Protein AF-V9EVK3-F1 (afdb_monomer)

Sequence (230 aa):
IDKLVDTELRRVLDGYEKVISNLKKRGVMNIREGKHQLKASGYEMLALKLMTIVPEKRGQSWATVQFGWSYFHIEWTDDCLVIEEQGHKGDQTGAEKFGKHVYANPYEPSQCGILSLAVHLFCCPERLQQLFIGDDNKNRFGRMLRRVISGLTDDEIDILSCKPTDIGTHSLRKGSSSYALGQVNGPTPVSVYLRMGQSLGKLKGRYIHFGEGADQLCGRMIAGLPFNSE

Foldseek 3Di:
DVVVVVVVVVVVVVVVVVVVVVCVVVVVDDPQFQAAAFAPLLLLVLLLCLVPDDDPDDPPFLLQDDDDDQDWDWDDDDQWIWTWDCADPLGPNCPQTDTQTAHADPPRLSLGPVNSLVVSCVRCPPDDRGSHDDDPNQVSNFVVSLVSLVPDDPVSVVSRVDDSRSHGPNNHLNNLLVQQVPDDVGADNVQSCVSSVHHPDDPCVVPDGHDPVSSVRSNCSSNVHDPDDD

Solvent-accessible surface area (backbone atoms only — not comparable to full-atom values): 1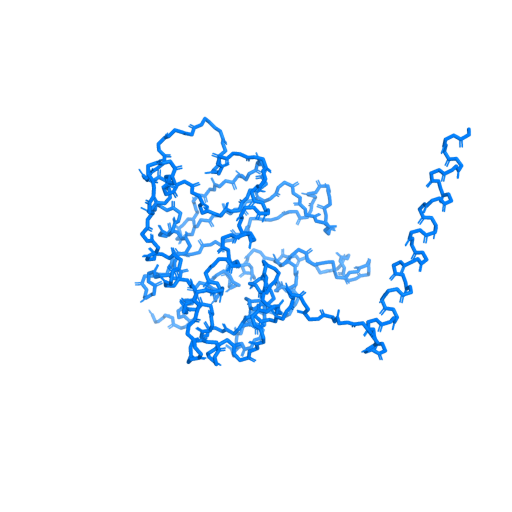3422 Å² total; per-residue (Å²): 111,66,73,59,54,55,50,52,52,50,51,52,51,54,50,49,51,50,50,53,50,49,36,34,73,71,65,77,36,90,75,39,68,29,48,34,62,39,44,72,68,31,46,52,56,49,29,40,50,64,72,64,63,76,72,91,46,100,83,56,53,61,52,72,74,60,88,63,66,94,60,65,52,74,47,80,54,95,83,29,40,30,43,31,54,71,42,42,99,59,39,77,79,30,85,86,54,63,64,46,39,43,33,69,22,87,88,48,60,56,70,9,60,52,54,56,46,49,54,34,50,71,59,37,78,91,60,91,84,50,98,44,82,75,86,62,33,66,61,52,44,43,52,51,53,47,53,55,58,73,67,54,52,71,73,57,41,55,58,46,72,54,61,69,69,23,52,38,75,53,4,54,62,43,12,50,45,55,53,41,66,67,41,89,91,41,52,54,70,64,50,50,38,50,76,72,48,48,69,74,50,85,70,52,57,76,77,56,78,88,54,70,69,48,41,45,50,44,19,38,51,68,38,67,47,73,89,77,73,131

Structure (mmCIF, N/CA/C/O backbone):
data_AF-V9EVK3-F1
#
_entry.id   AF-V9EVK3-F1
#
loop_
_atom_site.group_PDB
_atom_site.id
_atom_site.type_symbol
_atom_site.label_atom_id
_atom_site.label_alt_id
_atom_site.label_comp_id
_atom_site.label_asym_id
_atom_site.label_entity_id
_atom_site.label_seq_id
_atom_site.pdbx_PDB_ins_code
_atom_site.Cartn_x
_atom_site.Cartn_y
_atom_site.Cartn_z
_atom_site.occupancy
_atom_site.B_iso_or_equiv
_atom_site.auth_seq_id
_atom_site.auth_comp_id
_atom_site.auth_asym_id
_atom_site.auth_atom_id
_atom_site.pdbx_PDB_model_num
ATOM 1 N N . ILE A 1 1 ? 0.784 30.104 -33.791 1.00 57.81 1 ILE A N 1
ATOM 2 C CA . ILE A 1 1 ? 0.797 30.912 -32.550 1.00 57.81 1 ILE A CA 1
ATOM 3 C C . ILE A 1 1 ? 0.661 29.994 -31.330 1.00 57.81 1 ILE A C 1
ATOM 5 O O . ILE A 1 1 ? 1.581 29.992 -30.525 1.00 57.81 1 ILE A O 1
ATOM 9 N N . ASP A 1 2 ? -0.331 29.094 -31.278 1.00 67.25 2 ASP A N 1
ATOM 10 C CA . ASP A 1 2 ? -0.513 28.140 -30.158 1.00 67.25 2 ASP A CA 1
ATOM 11 C C . ASP A 1 2 ? 0.704 27.280 -29.795 1.00 67.25 2 ASP A C 1
ATOM 13 O O . ASP A 1 2 ? 1.086 27.232 -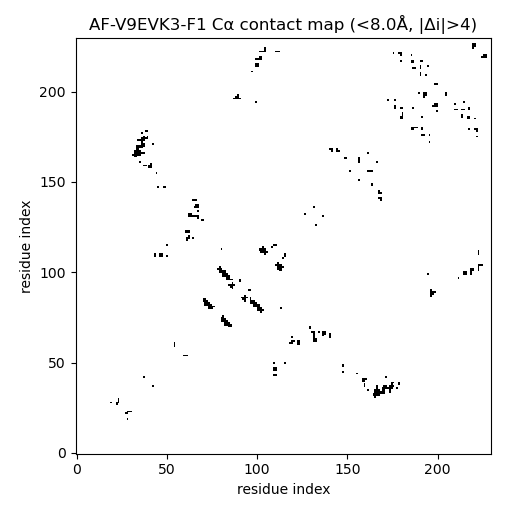28.635 1.00 67.25 2 ASP A O 1
ATOM 17 N N . LYS A 1 3 ? 1.380 26.641 -30.762 1.00 70.31 3 LYS A N 1
ATOM 18 C CA . LYS A 1 3 ? 2.529 25.763 -30.447 1.00 70.31 3 LYS A CA 1
ATOM 19 C C . LYS A 1 3 ? 3.703 26.493 -29.784 1.00 70.31 3 LYS A C 1
ATOM 21 O O . LYS A 1 3 ? 4.431 25.889 -29.000 1.00 70.31 3 LYS A O 1
ATOM 26 N N . LEU A 1 4 ? 3.903 27.770 -30.112 1.00 74.94 4 LEU A N 1
ATOM 27 C CA . LEU A 1 4 ? 4.999 28.570 -29.561 1.00 74.94 4 LEU A CA 1
ATOM 28 C C . LEU A 1 4 ? 4.679 29.000 -28.123 1.00 74.94 4 LEU A C 1
ATOM 30 O O . LEU A 1 4 ? 5.525 28.877 -27.242 1.00 74.94 4 LEU A O 1
ATOM 34 N N . VAL A 1 5 ? 3.433 29.424 -27.890 1.00 79.06 5 VAL A N 1
ATOM 35 C CA . VAL A 1 5 ? 2.913 29.771 -26.559 1.00 79.06 5 VAL A CA 1
ATOM 36 C C . VAL A 1 5 ? 2.934 28.549 -25.640 1.00 79.06 5 VAL A C 1
ATOM 38 O O . VAL A 1 5 ? 3.407 28.643 -24.513 1.00 79.06 5 VAL A O 1
ATOM 41 N N . ASP A 1 6 ? 2.521 27.384 -26.141 1.00 79.44 6 ASP A N 1
ATOM 42 C CA . ASP A 1 6 ? 2.499 26.136 -25.373 1.00 79.44 6 ASP A CA 1
ATOM 43 C C . ASP A 1 6 ? 3.918 25.651 -25.011 1.00 79.44 6 ASP A C 1
ATOM 45 O O . ASP A 1 6 ? 4.156 25.103 -23.934 1.00 79.44 6 ASP A O 1
ATOM 49 N N . THR A 1 7 ? 4.899 25.915 -25.880 1.00 82.75 7 THR A N 1
ATOM 50 C CA . THR A 1 7 ? 6.314 25.598 -25.622 1.00 82.75 7 THR A CA 1
ATOM 51 C C . THR A 1 7 ? 6.913 26.502 -24.544 1.00 82.75 7 THR A C 1
ATOM 53 O O . THR A 1 7 ? 7.590 26.012 -23.637 1.00 82.75 7 THR A O 1
ATOM 56 N N . GLU A 1 8 ? 6.653 27.809 -24.606 1.00 81.88 8 GLU A N 1
ATOM 57 C CA . GLU A 1 8 ? 7.145 28.747 -23.592 1.00 81.88 8 GLU A CA 1
ATOM 58 C C . GLU A 1 8 ? 6.441 28.565 -22.244 1.00 81.88 8 GLU A C 1
ATOM 60 O O . GLU A 1 8 ? 7.093 28.592 -21.200 1.00 81.88 8 GLU A O 1
ATOM 65 N N . LEU A 1 9 ? 5.144 28.244 -22.240 1.00 83.50 9 LEU A N 1
ATOM 66 C CA . LEU A 1 9 ? 4.420 27.912 -21.015 1.00 83.50 9 LEU A CA 1
ATOM 67 C C . LEU A 1 9 ? 5.033 26.689 -20.315 1.00 83.50 9 LEU A C 1
ATOM 69 O O . LEU A 1 9 ? 5.284 26.732 -19.110 1.00 83.50 9 LEU A O 1
ATOM 73 N N . ARG A 1 10 ? 5.349 25.620 -21.062 1.00 78.12 10 ARG A N 1
ATOM 74 C CA . ARG A 1 10 ? 6.035 24.436 -20.511 1.00 78.12 10 ARG A CA 1
ATOM 75 C C . ARG A 1 10 ? 7.407 24.780 -19.940 1.00 78.12 10 ARG A C 1
ATOM 77 O O . ARG A 1 10 ? 7.731 24.333 -18.847 1.00 78.12 10 ARG A O 1
ATOM 84 N N . ARG A 1 11 ? 8.188 25.622 -20.625 1.00 79.69 11 ARG A N 1
ATOM 85 C CA . ARG A 1 11 ? 9.487 26.103 -20.122 1.00 79.69 11 ARG A CA 1
ATOM 86 C C . ARG A 1 11 ? 9.365 26.850 -18.798 1.00 79.69 11 ARG A C 1
ATOM 88 O O . ARG A 1 11 ? 10.166 26.615 -17.892 1.00 79.69 11 ARG A O 1
ATOM 95 N N . VAL A 1 12 ? 8.381 27.739 -18.684 1.00 85.00 12 VAL A N 1
ATOM 96 C CA . VAL A 1 12 ? 8.121 28.493 -17.452 1.00 85.00 12 VAL A CA 1
ATOM 97 C C . VAL A 1 12 ? 7.705 27.546 -16.327 1.00 85.00 12 VAL A C 1
ATOM 99 O O . VAL A 1 12 ? 8.260 27.628 -15.231 1.00 85.00 12 VAL A O 1
ATOM 102 N N . LEU A 1 13 ? 6.798 26.604 -16.599 1.00 81.50 13 LEU A N 1
ATOM 103 C CA . LEU A 1 13 ? 6.361 25.598 -15.627 1.00 81.50 13 LEU A CA 1
ATOM 104 C C . LEU A 1 13 ? 7.522 24.708 -15.156 1.00 81.50 13 LEU A C 1
ATOM 106 O O . LEU A 1 13 ? 7.700 24.538 -13.951 1.00 81.50 13 LEU A O 1
ATOM 110 N N . ASP A 1 14 ? 8.375 24.236 -16.068 1.00 77.06 14 ASP A N 1
ATOM 111 C CA . ASP A 1 14 ? 9.584 23.467 -15.738 1.00 77.06 14 ASP A CA 1
ATOM 112 C C . ASP A 1 14 ? 10.557 24.276 -14.861 1.00 77.06 14 ASP A C 1
ATOM 114 O O . ASP A 1 14 ? 11.186 23.748 -13.936 1.00 77.06 14 ASP A O 1
ATOM 118 N N . GLY A 1 15 ? 10.697 25.577 -15.137 1.00 81.12 15 GLY A N 1
ATOM 119 C CA . GLY A 1 15 ? 11.471 26.506 -14.315 1.00 81.12 15 GLY A CA 1
ATOM 120 C C . GLY A 1 15 ? 10.905 26.621 -12.899 1.00 81.12 15 GLY A C 1
ATOM 121 O O . GLY A 1 15 ? 11.645 26.489 -11.919 1.00 81.12 15 GLY A O 1
ATOM 122 N N . TYR A 1 16 ? 9.588 26.781 -12.784 1.00 83.38 16 TYR A N 1
ATOM 123 C CA . TYR A 1 16 ? 8.880 26.813 -11.506 1.00 83.38 16 TYR A CA 1
ATOM 124 C C . TYR A 1 16 ? 9.033 25.507 -10.720 1.00 83.38 16 TYR A C 1
ATOM 126 O O . TYR A 1 16 ? 9.312 25.551 -9.521 1.00 83.38 16 TYR A O 1
ATOM 134 N N . GLU A 1 17 ? 8.930 24.343 -11.364 1.00 78.69 17 GLU A N 1
ATOM 135 C CA . GLU A 1 17 ? 9.139 23.050 -10.703 1.00 78.69 17 GLU A CA 1
ATOM 136 C C . GLU A 1 17 ? 10.552 22.924 -10.120 1.00 78.69 17 GLU A C 1
ATOM 138 O O . GLU A 1 17 ? 10.720 22.463 -8.984 1.00 78.69 17 GLU A O 1
ATOM 143 N N . LYS A 1 18 ? 11.574 23.392 -10.848 1.00 81.44 18 LYS A N 1
ATOM 144 C CA . LYS A 1 18 ? 12.963 23.425 -10.360 1.00 81.44 18 LYS A CA 1
ATOM 145 C C . LYS A 1 18 ? 13.119 24.351 -9.159 1.00 81.44 18 LYS A C 1
ATOM 147 O O . LYS A 1 18 ? 13.770 23.970 -8.184 1.00 81.44 18 LYS A O 1
ATOM 152 N N . VAL A 1 19 ? 12.509 25.537 -9.191 1.00 82.25 19 VAL A N 1
ATOM 153 C CA . VAL A 1 19 ? 12.521 26.486 -8.065 1.00 82.25 19 VAL A CA 1
ATOM 154 C C . VAL A 1 19 ? 11.837 25.874 -6.846 1.00 82.25 19 VAL A C 1
ATOM 156 O O . VAL A 1 19 ? 12.435 25.834 -5.773 1.00 82.25 19 VAL A O 1
ATOM 159 N N . ILE A 1 20 ? 10.645 25.298 -7.012 1.00 78.81 20 ILE A N 1
ATOM 160 C CA . ILE A 1 20 ? 9.918 24.597 -5.945 1.00 78.81 20 ILE A CA 1
ATOM 161 C C . ILE A 1 20 ? 10.756 23.442 -5.388 1.00 78.81 20 ILE A C 1
ATOM 163 O O . ILE A 1 20 ? 10.846 23.272 -4.171 1.00 78.81 20 ILE A O 1
ATOM 167 N N . SER A 1 21 ? 11.402 22.648 -6.246 1.00 75.94 21 SER A N 1
ATOM 168 C CA . SER A 1 21 ? 12.285 21.566 -5.806 1.00 75.94 21 SER A CA 1
ATOM 169 C C . SER A 1 21 ? 13.486 22.090 -5.017 1.00 75.94 21 SER A C 1
ATOM 171 O O . SER A 1 21 ? 13.880 21.453 -4.042 1.00 75.94 21 SER A O 1
ATOM 173 N N . ASN A 1 22 ? 14.075 23.219 -5.411 1.00 81.62 22 ASN A N 1
ATOM 174 C CA . ASN A 1 22 ? 15.189 23.839 -4.694 1.00 81.62 22 ASN A CA 1
ATOM 175 C C . ASN A 1 22 ? 14.748 24.432 -3.352 1.00 81.62 22 ASN A C 1
ATOM 177 O O . ASN A 1 22 ? 15.439 24.242 -2.354 1.00 81.62 22 ASN A O 1
ATOM 181 N N . LEU A 1 23 ? 13.586 25.085 -3.292 1.00 81.88 23 LEU A N 1
ATOM 182 C CA . LEU A 1 23 ? 13.009 25.604 -2.047 1.00 81.88 23 LEU A CA 1
ATOM 183 C C . LEU A 1 23 ? 12.687 24.476 -1.062 1.00 81.88 23 LEU A C 1
ATOM 185 O O . LEU A 1 23 ? 12.975 24.599 0.127 1.00 81.88 23 LEU A O 1
ATOM 189 N N . LYS A 1 24 ? 12.179 23.345 -1.564 1.00 80.62 24 LYS A N 1
ATOM 190 C CA . LYS A 1 24 ? 12.008 22.114 -0.782 1.00 80.62 24 LYS A CA 1
ATOM 191 C C . LYS A 1 24 ? 13.350 21.585 -0.276 1.00 80.62 24 LYS A C 1
ATOM 193 O O . LYS A 1 24 ? 13.489 21.378 0.920 1.00 80.62 24 LYS A O 1
ATOM 198 N N . LYS A 1 25 ? 14.366 21.431 -1.137 1.00 77.69 25 LYS A N 1
ATOM 199 C CA . LYS A 1 25 ? 15.713 20.972 -0.727 1.00 77.69 25 LYS A CA 1
ATOM 200 C C . LYS A 1 25 ? 16.352 21.864 0.341 1.00 77.69 25 LYS A C 1
ATOM 202 O O . LYS A 1 25 ? 17.009 21.353 1.237 1.00 77.69 25 LYS A O 1
ATOM 207 N N . ARG A 1 26 ? 16.141 23.179 0.253 1.00 82.25 26 ARG A N 1
ATOM 208 C CA . ARG A 1 26 ? 16.637 24.175 1.215 1.00 82.25 26 ARG A CA 1
ATOM 209 C C . ARG A 1 26 ? 15.818 24.241 2.512 1.00 82.25 26 ARG A C 1
ATOM 211 O O . ARG A 1 26 ? 16.135 25.057 3.365 1.00 82.25 26 ARG A O 1
ATOM 218 N N . GLY A 1 27 ? 14.758 23.440 2.648 1.00 75.12 27 GLY A N 1
ATOM 219 C CA . GLY A 1 27 ? 13.886 23.427 3.827 1.00 75.12 27 GLY A CA 1
ATOM 220 C C . GLY A 1 27 ? 12.960 24.642 3.957 1.00 75.12 27 GLY A C 1
ATOM 221 O O . GLY A 1 27 ? 12.246 24.747 4.945 1.00 75.12 27 GLY A O 1
ATOM 222 N N . VAL A 1 28 ? 12.935 25.536 2.961 1.00 82.31 28 VAL A N 1
ATOM 223 C CA . VAL A 1 28 ? 12.100 26.752 2.955 1.00 82.31 28 VAL A CA 1
ATOM 224 C C . VAL A 1 28 ? 10.625 26.409 2.726 1.00 82.31 28 VAL A C 1
ATOM 226 O O . VAL A 1 28 ? 9.737 27.125 3.177 1.00 82.31 28 VAL A O 1
ATOM 229 N N . MET A 1 29 ? 10.349 25.301 2.035 1.00 79.12 29 MET A N 1
ATOM 230 C CA . MET A 1 29 ? 8.994 24.835 1.746 1.00 79.12 29 MET A CA 1
ATOM 231 C C . MET A 1 29 ? 8.765 23.445 2.343 1.00 79.12 29 MET A C 1
ATOM 233 O O . MET A 1 29 ? 9.617 22.564 2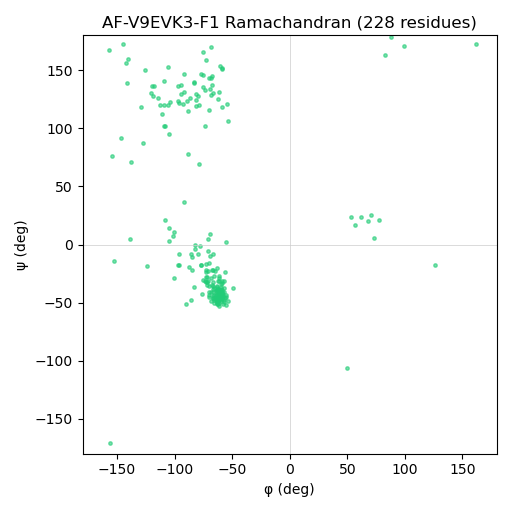.205 1.00 79.12 29 MET A O 1
ATOM 237 N N . ASN A 1 30 ? 7.600 23.226 2.964 1.00 68.75 30 ASN A N 1
ATOM 238 C CA . ASN A 1 30 ? 7.272 21.941 3.579 1.00 68.75 30 ASN A CA 1
ATOM 239 C C . ASN A 1 30 ? 7.241 20.819 2.520 1.00 68.75 30 ASN A C 1
ATOM 241 O O . ASN A 1 30 ? 6.561 20.898 1.495 1.00 68.75 30 ASN A O 1
ATOM 245 N N . ILE A 1 31 ? 8.020 19.766 2.762 1.00 70.19 31 ILE A N 1
ATOM 246 C CA . ILE A 1 31 ? 8.162 18.600 1.875 1.00 70.19 31 ILE A CA 1
ATOM 247 C C . ILE A 1 31 ? 7.231 17.456 2.317 1.00 70.19 31 ILE A C 1
ATOM 249 O O . ILE A 1 31 ? 6.989 16.518 1.550 1.00 70.19 31 ILE A O 1
ATOM 253 N N . ARG A 1 32 ? 6.745 17.508 3.565 1.00 70.31 32 ARG A N 1
ATOM 254 C CA . ARG A 1 32 ? 6.137 16.381 4.285 1.00 70.31 32 ARG A CA 1
ATOM 255 C C . ARG A 1 32 ? 4.613 16.348 4.234 1.00 70.31 32 ARG A C 1
ATOM 257 O O . ARG A 1 32 ? 4.070 15.267 4.428 1.00 70.31 32 ARG A O 1
ATOM 264 N N . GLU A 1 33 ? 3.955 17.455 3.894 1.00 76.25 33 GLU A N 1
ATOM 265 C CA . GLU A 1 33 ? 2.489 17.531 3.851 1.00 76.25 33 GLU A CA 1
ATOM 266 C C . GLU A 1 33 ? 1.891 16.435 2.947 1.00 76.25 33 GLU A C 1
ATOM 268 O O . GLU A 1 33 ? 2.246 16.308 1.766 1.00 76.25 33 GLU A O 1
ATOM 273 N N . GLY A 1 34 ? 1.031 15.591 3.528 1.00 76.69 34 GLY A N 1
ATOM 274 C CA . GLY A 1 34 ? 0.425 14.416 2.890 1.00 76.69 34 GLY A CA 1
ATOM 275 C C . GLY A 1 34 ? 1.403 13.377 2.313 1.00 76.69 34 GLY A C 1
ATOM 276 O O . GLY A 1 34 ? 1.026 12.597 1.430 1.00 76.69 34 GLY A O 1
ATOM 277 N N . LYS A 1 35 ? 2.680 13.417 2.711 1.00 81.25 35 LYS A N 1
ATOM 278 C CA . LYS A 1 35 ? 3.793 12.672 2.103 1.00 81.25 35 LYS A CA 1
ATOM 279 C C . LYS A 1 35 ? 4.764 12.088 3.124 1.00 81.25 35 LYS A C 1
ATOM 281 O O . LYS A 1 35 ? 5.791 11.544 2.694 1.00 81.25 35 LYS A O 1
ATOM 286 N N . HIS A 1 36 ? 4.504 12.201 4.422 1.00 87.31 36 HIS A N 1
ATOM 287 C CA . HIS A 1 36 ? 5.292 11.502 5.432 1.00 87.31 36 HIS A CA 1
ATOM 288 C C . HIS A 1 36 ? 5.039 9.997 5.337 1.00 87.31 36 HIS A C 1
ATOM 290 O O . HIS A 1 36 ? 3.940 9.588 4.983 1.00 87.31 36 HIS A O 1
ATOM 296 N N . GLN A 1 37 ? 6.056 9.167 5.560 1.00 87.56 37 GLN A N 1
ATOM 297 C CA . GLN A 1 37 ? 5.880 7.714 5.491 1.00 87.56 37 GLN A CA 1
ATOM 298 C C . GLN A 1 37 ? 5.024 7.239 6.666 1.00 87.56 37 GLN A C 1
ATOM 300 O O . GLN A 1 37 ? 5.265 7.645 7.800 1.00 87.56 37 GLN A O 1
ATOM 305 N N . LEU A 1 38 ? 4.036 6.389 6.401 1.00 90.00 38 LEU A N 1
ATOM 306 C CA . LEU A 1 38 ? 3.243 5.790 7.467 1.00 90.00 38 LEU A CA 1
ATOM 307 C C . LEU A 1 38 ? 3.996 4.587 8.056 1.00 90.00 38 LEU A C 1
ATOM 309 O O . LEU A 1 38 ? 4.468 3.736 7.305 1.00 90.00 38 LEU A O 1
ATOM 313 N N . LYS A 1 39 ? 4.134 4.526 9.384 1.00 91.62 39 LYS A N 1
ATOM 314 C CA . LYS A 1 39 ? 4.703 3.356 10.075 1.00 91.62 39 LYS A CA 1
ATOM 315 C C . LYS A 1 39 ? 3.720 2.181 10.054 1.00 91.62 39 LYS A C 1
ATOM 317 O O . LYS A 1 39 ? 2.519 2.402 9.931 1.00 91.62 39 LYS A O 1
ATOM 322 N N . ALA A 1 40 ? 4.220 0.958 10.241 1.00 90.62 40 ALA A N 1
ATOM 323 C CA . ALA A 1 40 ? 3.387 -0.248 10.286 1.00 90.62 40 ALA A CA 1
ATOM 324 C C . ALA A 1 40 ? 2.281 -0.165 11.356 1.00 90.62 40 ALA A C 1
ATOM 326 O O . ALA A 1 40 ? 1.119 -0.369 11.028 1.00 90.62 40 ALA A O 1
ATOM 327 N N . SER A 1 41 ? 2.612 0.268 12.578 1.00 92.69 41 SER A N 1
ATOM 328 C CA . SER A 1 41 ? 1.636 0.473 13.663 1.00 92.69 41 SER A CA 1
ATOM 329 C C . SER A 1 41 ? 0.544 1.489 13.307 1.00 92.69 41 SER A C 1
ATOM 331 O O . SER A 1 41 ? -0.636 1.281 13.569 1.00 92.69 41 SER A O 1
ATOM 333 N N . GLY A 1 42 ? 0.925 2.593 12.656 1.00 92.44 42 GLY A N 1
ATOM 334 C CA . GLY A 1 42 ? -0.027 3.593 12.175 1.00 92.44 42 GLY A CA 1
ATOM 335 C C . GLY A 1 42 ? -0.912 3.067 11.042 1.00 92.44 42 GLY A C 1
ATOM 336 O O . GLY A 1 42 ? -2.083 3.425 10.965 1.00 92.44 42 GLY A O 1
ATOM 337 N N . TYR A 1 43 ? -0.371 2.212 10.170 1.00 92.88 43 TYR A N 1
ATOM 338 C CA . TYR A 1 43 ? -1.145 1.539 9.127 1.00 92.88 43 TYR A CA 1
ATOM 339 C C . TYR A 1 43 ? -2.156 0.557 9.715 1.00 92.88 43 TYR A C 1
ATOM 341 O O . TYR A 1 43 ? -3.314 0.606 9.321 1.00 92.88 43 TYR A O 1
ATOM 349 N N . GLU A 1 44 ? -1.746 -0.268 10.676 1.00 92.56 44 GLU A N 1
ATOM 350 C CA . GLU A 1 44 ? -2.610 -1.217 11.380 1.00 92.56 44 GLU A CA 1
ATOM 351 C C . GLU A 1 44 ? -3.815 -0.534 12.022 1.00 92.56 44 GLU A C 1
ATOM 353 O O . GLU A 1 44 ? -4.957 -0.875 11.718 1.00 92.56 44 GLU A O 1
ATOM 358 N N . MET A 1 45 ? -3.569 0.512 12.814 1.00 94.00 45 MET A N 1
ATOM 359 C CA . MET A 1 45 ? -4.631 1.288 13.451 1.00 94.00 45 MET A CA 1
ATOM 360 C C . MET A 1 45 ? -5.585 1.908 12.418 1.00 94.00 45 MET A C 1
ATOM 362 O O . MET A 1 45 ? -6.807 1.808 12.556 1.00 94.00 45 MET A O 1
ATOM 366 N N . LEU A 1 46 ? -5.050 2.520 11.353 1.00 92.62 46 LEU A N 1
ATOM 367 C CA . LEU A 1 46 ? -5.882 3.131 10.312 1.00 92.62 46 LEU A CA 1
ATOM 368 C C . LEU A 1 46 ? -6.683 2.090 9.522 1.00 92.62 46 LEU A C 1
ATOM 370 O O . LEU A 1 46 ? -7.833 2.358 9.177 1.00 92.62 46 LEU A O 1
ATOM 374 N N . ALA A 1 47 ? -6.101 0.925 9.236 1.00 92.19 47 ALA A N 1
ATOM 375 C CA . ALA A 1 47 ? -6.762 -0.170 8.535 1.00 92.19 47 ALA A CA 1
ATOM 376 C C . ALA A 1 47 ? -7.927 -0.725 9.366 1.00 92.19 47 ALA A C 1
ATOM 378 O O . ALA A 1 47 ? -9.047 -0.826 8.859 1.00 92.19 47 ALA A O 1
ATOM 379 N N . LEU A 1 48 ? -7.705 -0.957 10.664 1.00 91.88 48 LEU A N 1
ATOM 380 C CA . LEU A 1 48 ? -8.748 -1.372 11.599 1.00 91.88 48 LEU A CA 1
ATOM 381 C C . LEU A 1 48 ? -9.887 -0.354 11.674 1.00 91.88 48 LEU A C 1
ATOM 383 O O . LEU A 1 48 ? -11.055 -0.730 11.557 1.00 91.88 48 LEU A O 1
ATOM 387 N N . LYS A 1 49 ? -9.572 0.941 11.802 1.00 90.81 49 LYS A N 1
ATOM 388 C CA . LYS A 1 49 ? -10.604 1.986 11.789 1.00 90.81 49 LYS A CA 1
ATOM 389 C C . LYS A 1 49 ? -11.384 1.973 10.486 1.00 90.81 49 LYS A C 1
ATOM 391 O O . LYS A 1 49 ? -12.603 1.954 10.529 1.00 90.81 49 LYS A O 1
ATOM 396 N N . LEU A 1 50 ? -10.711 1.932 9.337 1.00 89.75 50 LEU A N 1
ATOM 397 C CA . LEU A 1 50 ? -11.373 1.918 8.029 1.00 89.75 50 LEU A CA 1
ATOM 398 C C . LEU A 1 50 ? -12.313 0.719 7.854 1.00 89.75 50 LEU A C 1
ATOM 400 O O . LEU A 1 50 ? -13.419 0.897 7.348 1.00 89.75 50 LEU A O 1
ATOM 404 N N . MET A 1 51 ? -11.905 -0.470 8.301 1.00 87.50 51 MET A N 1
ATOM 405 C CA . MET A 1 51 ? -12.712 -1.694 8.227 1.00 87.50 51 MET A CA 1
ATOM 406 C C . MET A 1 51 ? -13.906 -1.702 9.192 1.00 87.50 51 MET A C 1
ATOM 408 O O . MET A 1 51 ? -14.873 -2.422 8.955 1.00 87.50 51 MET A O 1
ATOM 412 N N . THR A 1 52 ? -13.858 -0.906 10.263 1.00 87.81 52 THR A N 1
ATOM 413 C CA . THR A 1 52 ? -14.899 -0.843 11.307 1.00 87.81 52 THR A CA 1
ATOM 414 C C . THR A 1 52 ? -15.779 0.406 11.222 1.00 87.81 52 THR A C 1
ATOM 416 O O . THR A 1 52 ? -16.670 0.582 12.054 1.00 87.81 52 THR A O 1
ATOM 419 N N . ILE A 1 53 ? -15.582 1.267 10.213 1.00 84.19 53 ILE A N 1
ATOM 420 C CA . ILE A 1 53 ? -16.457 2.422 9.975 1.00 84.19 53 ILE A CA 1
ATOM 421 C C . ILE A 1 53 ? -17.891 1.936 9.761 1.00 84.19 53 ILE A C 1
ATOM 423 O O . ILE A 1 53 ? -18.203 1.252 8.787 1.00 84.19 53 ILE A O 1
ATOM 427 N N . VAL A 1 54 ? -18.785 2.367 10.648 1.00 76.31 54 VAL A N 1
ATOM 428 C CA . VAL A 1 54 ? -20.223 2.175 10.480 1.00 76.31 54 VAL A CA 1
ATOM 429 C C . VAL A 1 54 ? -20.751 3.266 9.538 1.00 76.31 54 VAL A C 1
ATOM 431 O O . VAL A 1 54 ? -20.552 4.454 9.809 1.00 76.31 54 VAL A O 1
ATOM 434 N N . PRO A 1 55 ? -21.424 2.919 8.427 1.00 66.50 55 PRO A N 1
ATOM 435 C CA . PRO A 1 55 ? -21.999 3.917 7.534 1.00 66.50 55 PRO A CA 1
ATOM 436 C C . PRO A 1 55 ? -23.195 4.615 8.203 1.00 66.50 55 PRO A C 1
ATOM 438 O O . PRO A 1 55 ? -24.227 4.005 8.466 1.00 66.50 55 PRO A O 1
ATOM 441 N N . GLU A 1 56 ? -23.080 5.920 8.455 1.00 59.41 56 GLU A N 1
ATOM 442 C CA . GLU A 1 56 ? -24.082 6.697 9.209 1.00 59.41 56 GLU A CA 1
ATOM 443 C C . GLU A 1 56 ? -25.322 7.120 8.386 1.00 59.41 56 GLU A C 1
ATOM 445 O O . GLU A 1 56 ? -26.276 7.655 8.950 1.00 59.41 56 GLU A O 1
ATOM 450 N N . LYS A 1 57 ? -25.355 6.928 7.054 1.00 47.72 57 LYS A N 1
ATOM 451 C CA 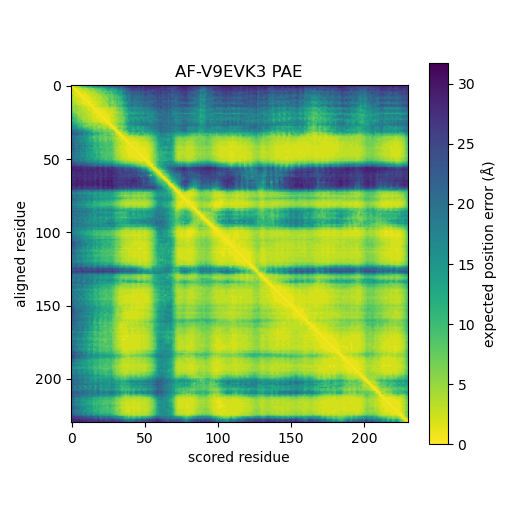. LYS A 1 57 ? -26.484 7.366 6.197 1.00 47.72 57 LYS A CA 1
ATOM 452 C C . LYS A 1 57 ? -26.833 6.373 5.084 1.00 47.72 57 LYS A C 1
ATOM 454 O O . LYS A 1 57 ? -25.947 5.900 4.374 1.00 47.72 57 LYS A O 1
ATOM 459 N N . ARG A 1 58 ? -28.142 6.162 4.849 1.00 42.12 58 ARG A N 1
ATOM 460 C CA . ARG A 1 58 ? -28.694 5.545 3.621 1.00 42.12 58 ARG A CA 1
ATOM 461 C C . ARG A 1 58 ? -28.168 6.320 2.406 1.00 42.12 58 ARG A C 1
ATOM 463 O O . ARG A 1 58 ? -28.572 7.457 2.188 1.00 42.12 58 ARG A O 1
ATOM 470 N N . GLY A 1 59 ? -27.228 5.730 1.673 1.00 43.97 59 GLY A N 1
ATOM 471 C CA . GLY A 1 59 ? -26.541 6.359 0.537 1.00 43.97 59 GLY A CA 1
ATOM 472 C C . GLY A 1 59 ? -25.014 6.337 0.640 1.00 43.97 59 GLY A C 1
ATOM 473 O O . GLY A 1 59 ? -24.340 6.455 -0.376 1.00 43.97 59 GLY A O 1
ATOM 474 N N . GLN A 1 60 ? -24.452 6.107 1.831 1.00 43.59 60 GLN A N 1
ATOM 475 C CA . GLN A 1 60 ? -23.087 5.597 1.953 1.00 43.59 60 GLN A CA 1
ATOM 476 C C . GLN A 1 60 ? -23.174 4.078 1.931 1.00 43.59 60 GLN A C 1
ATOM 478 O O . GLN A 1 60 ? -23.166 3.424 2.970 1.00 43.59 60 GLN A O 1
ATOM 483 N N . SER A 1 61 ? -23.348 3.509 0.737 1.00 40.97 61 SER A N 1
ATOM 484 C CA . SER A 1 61 ? -23.115 2.079 0.603 1.00 40.97 61 SER A CA 1
ATOM 485 C C . SER A 1 61 ? -21.652 1.809 0.960 1.00 40.97 61 SER A C 1
ATOM 487 O O . SER A 1 61 ? -20.767 2.655 0.791 1.00 40.97 61 SER A O 1
ATOM 489 N N . TRP A 1 62 ? -21.368 0.598 1.414 1.00 43.81 62 TRP A N 1
ATOM 490 C CA . TRP A 1 62 ? -20.009 0.070 1.551 1.00 43.81 62 TRP A CA 1
ATOM 491 C C . TRP A 1 62 ? -19.196 0.131 0.226 1.00 43.81 62 TRP A C 1
ATOM 493 O O . TRP A 1 62 ? -18.021 -0.236 0.189 1.00 43.81 62 TRP A O 1
ATOM 503 N N . ALA A 1 63 ? -19.772 0.677 -0.863 1.00 43.03 63 ALA A N 1
ATOM 504 C CA . ALA A 1 63 ? -19.162 0.857 -2.184 1.00 43.03 63 ALA A CA 1
ATOM 505 C C . ALA A 1 63 ? -18.078 1.927 -2.225 1.00 43.03 63 ALA A C 1
ATOM 507 O O . ALA A 1 63 ? -17.549 2.261 -3.284 1.00 43.03 63 ALA A O 1
ATOM 508 N N . THR A 1 64 ? -17.740 2.490 -1.074 1.00 46.09 64 THR A N 1
ATOM 509 C CA . THR A 1 64 ? -17.036 3.765 -1.015 1.00 46.09 64 THR A CA 1
ATOM 510 C C . THR A 1 64 ? -15.539 3.612 -0.737 1.00 46.09 64 THR A C 1
ATOM 512 O O . THR A 1 64 ? -14.846 4.617 -0.572 1.00 46.09 64 THR A O 1
ATOM 515 N N . VAL A 1 65 ? -15.002 2.388 -0.735 1.00 39.34 65 VAL A N 1
ATOM 516 C CA . VAL A 1 65 ? -13.602 2.131 -0.376 1.00 39.34 65 VAL A CA 1
ATOM 517 C C . VAL A 1 65 ? -12.783 1.732 -1.600 1.00 39.34 65 VAL A C 1
ATOM 519 O O . VAL A 1 65 ? -13.035 0.696 -2.185 1.00 39.34 65 VAL A O 1
ATOM 522 N N . GLN A 1 66 ? -11.752 2.533 -1.890 1.00 45.66 66 GLN A N 1
ATOM 523 C CA . GLN A 1 66 ? -10.528 2.190 -2.635 1.00 45.66 66 GLN A CA 1
ATOM 524 C C . GLN A 1 66 ? -10.510 2.327 -4.176 1.00 45.66 66 GLN A C 1
ATOM 526 O O . GLN A 1 66 ? -11.374 2.948 -4.773 1.00 45.66 66 GLN A O 1
ATOM 531 N N . PHE A 1 67 ? -9.348 2.026 -4.761 1.00 33.66 67 PHE A N 1
ATOM 532 C CA . PHE A 1 67 ? -8.574 2.840 -5.712 1.00 33.66 67 PHE A CA 1
ATOM 533 C C . PHE A 1 67 ? -8.937 2.616 -7.196 1.00 33.66 67 PHE A C 1
ATOM 535 O O . PHE A 1 67 ? -8.801 1.510 -7.694 1.00 33.66 67 PHE A O 1
ATOM 542 N N . GLY A 1 68 ? -9.320 3.659 -7.944 1.00 31.16 68 GLY A N 1
ATOM 543 C CA . GLY A 1 68 ? -9.676 3.540 -9.368 1.00 31.16 68 GLY A CA 1
ATOM 544 C C . GLY A 1 68 ? -8.626 4.095 -10.338 1.00 31.16 68 GLY A C 1
ATOM 545 O O . GLY A 1 68 ? -8.368 5.299 -10.343 1.00 31.16 68 GLY A O 1
ATOM 546 N N . TRP A 1 69 ? -8.105 3.230 -11.210 1.00 36.38 69 TRP A N 1
ATOM 547 C CA . TRP A 1 69 ? -7.838 3.531 -12.618 1.00 36.38 69 TRP A CA 1
ATOM 548 C C . TRP A 1 69 ? -8.712 2.587 -13.448 1.00 36.38 69 TRP A C 1
ATOM 550 O O . TRP A 1 69 ? -8.871 1.422 -13.100 1.00 36.38 69 TRP A O 1
ATOM 560 N N . SER A 1 70 ? -9.352 3.113 -14.489 1.00 39.25 70 SER A N 1
ATOM 561 C CA . SER A 1 70 ? -10.564 2.537 -15.090 1.00 39.25 70 SER A CA 1
ATOM 562 C C . SER A 1 70 ? -10.411 1.213 -15.848 1.00 39.25 70 SER A C 1
ATOM 564 O O . SER A 1 70 ? -11.384 0.799 -16.460 1.00 39.25 70 SER A O 1
ATOM 566 N N . TYR A 1 71 ? -9.266 0.530 -15.798 1.00 49.06 71 TYR A N 1
ATOM 567 C CA . TYR A 1 71 ? -9.058 -0.766 -16.456 1.00 49.06 71 TYR A CA 1
ATOM 568 C C . TYR A 1 71 ? -7.962 -1.553 -15.724 1.00 49.06 71 TYR A C 1
ATOM 570 O O . TYR A 1 71 ? -6.822 -1.593 -16.177 1.00 49.06 71 TYR A O 1
ATOM 578 N N . PHE A 1 72 ? -8.273 -2.130 -14.562 1.00 60.25 72 PHE A N 1
ATOM 579 C CA . PHE A 1 72 ? -7.404 -3.155 -13.976 1.00 60.25 72 PHE A CA 1
ATOM 580 C C . PHE A 1 72 ? -7.807 -4.506 -14.552 1.00 60.25 72 PHE A C 1
ATOM 582 O O . PHE A 1 72 ? -8.982 -4.872 -14.471 1.00 60.25 72 PHE A O 1
ATOM 589 N N . HIS A 1 73 ? -6.848 -5.241 -15.111 1.00 69.81 73 HIS A N 1
ATOM 590 C CA . HIS A 1 73 ? -7.032 -6.677 -15.276 1.00 69.81 73 HIS A CA 1
ATOM 591 C C . HIS A 1 73 ? -6.689 -7.313 -13.936 1.00 69.81 73 HIS A C 1
ATOM 593 O O . HIS A 1 73 ? -5.601 -7.102 -13.400 1.00 69.81 73 HIS A O 1
ATOM 599 N N . ILE A 1 74 ? -7.681 -7.982 -13.356 1.00 81.44 74 ILE A N 1
ATOM 600 C CA . ILE A 1 74 ? -7.541 -8.701 -12.100 1.00 81.44 74 ILE A CA 1
ATOM 601 C C . ILE A 1 74 ? -7.677 -10.175 -12.439 1.00 81.44 74 ILE A C 1
ATOM 603 O O . ILE A 1 74 ? -8.710 -10.596 -12.959 1.00 81.44 74 ILE A O 1
ATOM 607 N N . GLU A 1 75 ? -6.639 -10.932 -12.134 1.00 86.19 75 GLU A N 1
ATOM 608 C CA . GLU A 1 75 ? -6.598 -12.376 -12.306 1.00 86.19 75 GLU A CA 1
ATOM 609 C C . GLU A 1 75 ? -6.229 -13.021 -10.974 1.00 86.19 75 GLU A C 1
ATOM 611 O O . GLU A 1 75 ? -5.577 -12.407 -10.128 1.00 86.19 75 GLU A O 1
ATOM 616 N N . TRP A 1 76 ? -6.705 -14.239 -10.750 1.00 89.00 76 TRP A N 1
ATOM 617 C CA . TRP A 1 76 ? -6.296 -15.026 -9.598 1.00 89.00 76 TRP A CA 1
ATOM 618 C C . TRP A 1 76 ? -5.312 -16.088 -10.073 1.00 89.00 76 TRP A C 1
ATOM 620 O O . TRP A 1 76 ? -5.647 -16.878 -10.955 1.00 89.00 76 TRP A O 1
ATOM 630 N N . THR A 1 77 ? -4.115 -16.087 -9.495 1.00 88.88 77 THR A N 1
ATOM 631 C CA . THR A 1 77 ? -3.017 -16.980 -9.873 1.00 88.88 77 THR A CA 1
ATOM 632 C C . THR A 1 77 ? -2.494 -17.643 -8.607 1.00 88.88 77 THR A C 1
ATOM 634 O O . THR A 1 77 ? -2.024 -16.960 -7.694 1.00 88.88 77 THR A O 1
ATOM 637 N N . ASP A 1 78 ? -2.594 -18.970 -8.547 1.00 89.38 78 ASP A N 1
ATOM 638 C CA . ASP A 1 78 ? -2.200 -19.796 -7.402 1.00 89.38 78 ASP A CA 1
ATOM 639 C C . ASP A 1 78 ? -2.768 -19.306 -6.060 1.00 89.38 78 ASP A C 1
ATOM 641 O O . ASP A 1 78 ? -3.948 -19.495 -5.800 1.00 89.38 78 ASP A O 1
ATOM 645 N N . ASP A 1 79 ? -1.959 -18.700 -5.186 1.00 91.31 79 ASP A N 1
ATOM 646 C CA . ASP A 1 79 ? -2.371 -18.230 -3.856 1.00 91.31 79 ASP A CA 1
ATOM 647 C C . ASP A 1 79 ? -2.533 -16.702 -3.762 1.00 91.31 79 ASP A C 1
ATOM 649 O O . ASP A 1 79 ? -2.616 -16.141 -2.662 1.00 91.31 79 ASP A O 1
ATOM 653 N N . CYS A 1 80 ? -2.583 -16.001 -4.897 1.00 92.38 80 CYS A N 1
ATOM 654 C CA . CYS A 1 80 ? -2.603 -14.544 -4.924 1.00 92.38 80 CYS A CA 1
ATOM 655 C C . CYS A 1 80 ? -3.533 -13.948 -5.985 1.00 92.38 80 CYS A C 1
ATOM 657 O O . CYS A 1 80 ? -3.917 -14.568 -6.974 1.00 92.38 80 CYS A O 1
ATOM 659 N N . LEU A 1 81 ? -3.895 -12.688 -5.756 1.00 93.19 81 LEU A N 1
ATOM 660 C CA . LEU A 1 81 ? -4.599 -11.850 -6.710 1.00 93.19 81 LEU A CA 1
ATOM 661 C C . LEU A 1 81 ? -3.578 -10.997 -7.466 1.00 93.19 81 LEU A C 1
ATOM 663 O O . LEU A 1 81 ? -2.855 -10.208 -6.855 1.00 93.19 81 LEU A O 1
ATOM 667 N N . VAL A 1 82 ? -3.539 -11.111 -8.785 1.00 90.56 82 VAL A N 1
ATOM 668 C CA . VAL A 1 82 ? -2.648 -10.344 -9.652 1.00 90.56 82 VAL A CA 1
ATOM 669 C C . VAL A 1 82 ? -3.408 -9.149 -10.215 1.00 90.56 82 VAL A C 1
ATOM 671 O O . VAL A 1 82 ? -4.467 -9.295 -10.822 1.00 90.56 82 VAL A O 1
ATOM 674 N N . ILE A 1 83 ? -2.877 -7.946 -9.987 1.00 87.62 83 ILE A N 1
ATOM 675 C CA . ILE A 1 83 ? -3.440 -6.692 -10.500 1.00 87.62 83 ILE A CA 1
ATOM 676 C C . ILE A 1 83 ? -2.503 -6.130 -11.565 1.00 87.62 83 ILE A C 1
ATOM 678 O O . ILE A 1 83 ? -1.404 -5.667 -11.248 1.00 87.62 83 ILE A O 1
ATOM 682 N N . GLU A 1 84 ? -2.953 -6.112 -12.815 1.00 81.38 84 GLU A N 1
ATOM 683 C CA . GLU A 1 84 ? -2.230 -5.471 -13.909 1.00 81.38 84 GLU A CA 1
ATOM 684 C C . GLU A 1 84 ? -2.717 -4.040 -14.143 1.00 81.38 84 GLU A C 1
ATOM 686 O O . GLU A 1 84 ? -3.910 -3.766 -14.315 1.00 81.38 84 GLU A O 1
ATOM 691 N N . GLU A 1 85 ? -1.767 -3.110 -14.196 1.00 73.62 85 GLU A N 1
ATOM 692 C CA . GLU A 1 85 ? -2.019 -1.711 -14.532 1.00 73.62 85 GLU A CA 1
ATOM 693 C C . GLU A 1 85 ? -1.781 -1.491 -16.035 1.00 73.62 85 GLU A C 1
ATOM 695 O O . GLU A 1 85 ? -0.777 -1.940 -16.581 1.00 73.62 85 GLU A O 1
ATOM 700 N N . GLN A 1 86 ? -2.655 -0.741 -16.717 1.00 64.75 86 GLN A N 1
ATOM 701 C CA . GLN A 1 86 ? -2.467 -0.378 -18.139 1.00 64.75 86 GLN A CA 1
ATOM 702 C C . GLN A 1 86 ? -1.263 0.558 -18.387 1.00 64.75 86 GLN A C 1
ATOM 704 O O . GLN A 1 86 ? -0.910 0.828 -19.530 1.00 64.75 86 GLN A O 1
ATOM 709 N N . GLY A 1 87 ? -0.643 1.074 -17.324 1.00 66.00 87 GLY A N 1
ATOM 710 C CA . GLY A 1 87 ? 0.530 1.942 -17.355 1.00 66.00 87 GLY A CA 1
ATOM 711 C C . GLY A 1 87 ? 0.687 2.691 -16.031 1.00 66.00 87 GLY A C 1
ATOM 712 O O . GLY A 1 87 ? -0.194 2.664 -15.172 1.00 66.00 87 GLY A O 1
ATOM 713 N N . HIS A 1 88 ? 1.796 3.398 -15.847 1.00 69.06 88 HIS A N 1
ATOM 714 C CA . HIS A 1 88 ? 1.983 4.298 -14.706 1.00 69.06 88 HIS A CA 1
ATOM 715 C C . HIS A 1 88 ? 2.798 5.526 -15.111 1.00 69.06 88 HIS A C 1
ATOM 717 O O . HIS A 1 88 ? 3.335 5.618 -16.206 1.00 69.06 88 HIS A O 1
ATOM 723 N N . LYS A 1 89 ? 2.936 6.517 -14.220 1.00 66.81 89 LYS A N 1
ATOM 724 C CA . LYS A 1 89 ? 3.677 7.759 -14.535 1.00 66.81 89 LYS A CA 1
ATOM 725 C C . LYS A 1 89 ? 5.130 7.510 -14.998 1.00 66.81 89 LYS A C 1
ATOM 727 O O . LYS A 1 89 ? 5.707 8.372 -15.651 1.00 66.81 89 LYS A O 1
ATOM 732 N N . GLY A 1 90 ? 5.715 6.374 -14.620 1.00 61.03 90 GLY A N 1
ATOM 733 C CA . GLY A 1 90 ? 7.061 5.957 -15.026 1.00 61.03 90 GLY A CA 1
ATOM 734 C C . GLY A 1 90 ? 7.117 5.229 -16.372 1.00 61.03 90 GLY A C 1
ATOM 735 O O . GLY A 1 90 ? 8.171 5.253 -16.994 1.00 61.03 90 GLY A O 1
ATOM 736 N N . ASP A 1 91 ? 5.996 4.661 -16.820 1.00 67.19 91 ASP A N 1
ATOM 737 C CA . ASP A 1 91 ? 5.818 3.993 -18.107 1.00 67.19 91 ASP A CA 1
ATOM 738 C C . ASP A 1 91 ? 4.378 4.225 -18.593 1.00 67.19 91 ASP A C 1
ATOM 740 O O . ASP A 1 91 ? 3.441 3.502 -18.245 1.00 67.19 91 ASP A O 1
ATOM 744 N N . GLN A 1 92 ? 4.198 5.296 -19.367 1.00 64.44 92 GLN A N 1
ATOM 745 C CA . GLN A 1 92 ? 2.893 5.660 -19.926 1.00 64.44 92 GLN A CA 1
ATOM 746 C C . GLN A 1 92 ? 2.456 4.725 -21.059 1.00 64.44 92 GLN A C 1
ATOM 748 O O . GLN A 1 92 ? 1.282 4.733 -21.417 1.00 64.44 92 GLN A O 1
ATOM 753 N N . THR A 1 93 ? 3.390 3.960 -21.633 1.00 63.91 93 THR A N 1
ATOM 754 C CA . THR A 1 93 ? 3.124 3.018 -22.726 1.00 63.91 93 THR A CA 1
ATOM 755 C C . THR A 1 93 ? 2.703 1.640 -22.228 1.00 63.91 93 THR A C 1
ATOM 757 O O . THR A 1 93 ? 2.105 0.887 -22.989 1.00 63.91 93 THR A O 1
ATOM 760 N N . GLY A 1 94 ? 3.001 1.318 -20.964 1.00 66.31 94 GLY A N 1
ATOM 761 C CA . GLY A 1 94 ? 2.738 0.008 -20.375 1.00 66.31 94 GLY A CA 1
ATOM 762 C C . GLY A 1 94 ? 3.596 -1.106 -20.980 1.00 66.31 94 GLY A C 1
ATOM 763 O O . GLY A 1 94 ? 3.221 -2.269 -20.888 1.00 66.31 94 GLY A O 1
ATOM 764 N N . ALA A 1 95 ? 4.714 -0.767 -21.627 1.00 68.00 95 ALA A N 1
ATOM 765 C CA . ALA A 1 95 ? 5.619 -1.726 -22.255 1.00 68.00 95 ALA A CA 1
ATOM 766 C C . ALA A 1 95 ? 6.420 -2.542 -21.224 1.00 68.00 95 ALA A C 1
ATOM 768 O O . ALA A 1 95 ? 6.790 -3.679 -21.494 1.00 68.00 95 ALA A O 1
ATOM 769 N N . GLU A 1 96 ? 6.658 -1.974 -20.042 1.00 68.62 96 GLU A N 1
ATOM 770 C CA . GLU A 1 96 ? 7.327 -2.607 -18.902 1.00 68.62 96 GLU A CA 1
ATOM 771 C C . GLU A 1 96 ? 6.332 -2.922 -17.772 1.00 68.62 96 GLU A C 1
ATOM 773 O O . GLU A 1 96 ? 6.717 -3.059 -16.607 1.00 68.62 96 GLU A O 1
ATOM 778 N N . LYS A 1 97 ? 5.032 -3.017 -18.095 1.00 73.94 97 LYS A N 1
ATOM 779 C CA . LYS A 1 97 ? 4.011 -3.380 -17.110 1.00 73.94 97 LYS A CA 1
ATOM 780 C C . LYS A 1 97 ? 4.190 -4.829 -16.665 1.00 73.94 97 LYS A C 1
ATOM 782 O O . LYS A 1 97 ? 4.526 -5.706 -17.455 1.00 73.94 97 LYS A O 1
ATOM 787 N N . PHE A 1 98 ? 3.901 -5.072 -15.397 1.00 82.06 98 PHE A N 1
ATOM 788 C CA . PHE A 1 98 ? 3.836 -6.406 -14.820 1.00 82.06 98 PHE A CA 1
ATOM 789 C C . PHE A 1 98 ? 2.693 -6.466 -13.808 1.00 82.06 98 PHE A C 1
ATOM 791 O O . PHE A 1 98 ? 2.284 -5.440 -13.247 1.00 82.06 98 PHE A O 1
ATOM 798 N N . GLY A 1 99 ? 2.187 -7.674 -13.576 1.00 85.94 99 GLY A N 1
ATOM 799 C CA . GLY A 1 99 ? 1.162 -7.933 -12.577 1.00 85.94 99 GLY A CA 1
ATOM 800 C C . GLY A 1 99 ? 1.691 -7.752 -11.156 1.00 85.94 99 GLY A C 1
ATOM 801 O O . GLY A 1 99 ? 2.720 -8.314 -10.784 1.00 85.94 99 GLY A O 1
ATOM 802 N N . LYS A 1 100 ? 0.986 -6.957 -10.349 1.00 89.88 100 LYS A N 1
ATOM 803 C CA . LYS A 1 100 ? 1.279 -6.787 -8.922 1.00 89.88 100 LYS A CA 1
ATOM 804 C C . LYS A 1 100 ? 0.536 -7.850 -8.124 1.00 89.88 100 LYS A C 1
ATOM 806 O O . LYS A 1 100 ? -0.690 -7.812 -8.045 1.00 89.88 100 LYS A O 1
ATOM 811 N N . HIS A 1 101 ? 1.281 -8.740 -7.487 1.00 92.62 101 HIS A N 1
ATOM 812 C CA . HIS A 1 101 ? 0.776 -9.850 -6.690 1.00 92.62 101 HIS A CA 1
ATOM 813 C C . HIS A 1 101 ? 0.345 -9.346 -5.311 1.00 92.62 101 HIS A C 1
ATOM 815 O O . HIS A 1 101 ? 1.146 -8.782 -4.553 1.00 92.62 101 HIS A O 1
ATOM 821 N N . VAL A 1 102 ? -0.929 -9.526 -4.988 1.00 93.38 102 VAL A N 1
ATOM 822 C CA . VAL A 1 102 ? -1.558 -9.173 -3.715 1.00 93.38 102 VAL A CA 1
ATOM 823 C C . VAL A 1 102 ? -1.993 -10.460 -3.033 1.00 93.38 102 VAL A C 1
ATOM 825 O O . VAL A 1 102 ? -2.723 -11.258 -3.610 1.00 93.38 102 VAL A O 1
ATOM 828 N N . TYR A 1 103 ? -1.560 -10.653 -1.793 1.00 94.81 103 TYR A N 1
ATOM 829 C CA . TYR A 1 103 ? -1.838 -11.867 -1.031 1.00 94.81 103 TYR A CA 1
ATOM 830 C C . TYR A 1 103 ? -2.893 -11.605 0.040 1.00 94.81 103 TYR A C 1
ATOM 832 O O . TYR A 1 103 ? -3.035 -10.481 0.535 1.00 94.81 103 TYR A O 1
ATOM 840 N N . ALA A 1 104 ? -3.628 -12.651 0.409 1.00 94.50 104 ALA A N 1
ATOM 841 C CA . ALA A 1 104 ? -4.471 -12.610 1.593 1.00 94.50 104 ALA A CA 1
ATOM 842 C C . ALA A 1 104 ? -3.588 -12.606 2.846 1.00 94.50 104 ALA A C 1
ATOM 844 O O . ALA A 1 104 ? -2.579 -13.302 2.892 1.00 94.50 104 ALA A O 1
ATOM 845 N N . ASN A 1 105 ? -3.999 -11.862 3.869 1.00 93.62 105 ASN A N 1
ATOM 846 C CA . ASN A 1 105 ? -3.432 -11.957 5.207 1.00 93.62 105 ASN A CA 1
ATOM 847 C C . ASN A 1 105 ? -4.472 -12.603 6.141 1.00 93.62 105 ASN A C 1
ATOM 849 O O . ASN A 1 105 ? -5.423 -11.926 6.536 1.00 93.62 105 ASN A O 1
ATOM 853 N N . PRO A 1 106 ? -4.341 -13.902 6.465 1.00 92.75 106 PRO A N 1
ATOM 854 C CA . PRO A 1 106 ? -5.255 -14.573 7.387 1.00 92.75 106 PRO A CA 1
ATOM 855 C C . PRO A 1 106 ? -4.977 -14.241 8.862 1.00 92.75 106 PRO A C 1
ATOM 857 O O . PRO A 1 106 ? -5.844 -14.477 9.698 1.00 92.75 106 PRO A O 1
ATOM 860 N N . TYR A 1 107 ? -3.794 -13.710 9.187 1.00 92.94 107 TYR A N 1
ATOM 861 C CA . TYR A 1 107 ? -3.374 -13.414 10.560 1.00 92.94 107 TYR A CA 1
ATOM 862 C C . TYR A 1 107 ? -3.902 -12.068 11.051 1.00 92.94 107 TYR A C 1
ATOM 864 O O . TYR A 1 107 ? -4.271 -11.952 12.213 1.00 92.94 107 TYR A O 1
ATOM 872 N N . GLU A 1 108 ? -3.970 -11.077 10.158 1.00 92.75 108 GLU A N 1
ATOM 873 C CA . GLU A 1 108 ? -4.492 -9.745 10.460 1.00 92.75 108 GLU A CA 1
ATOM 874 C C . GLU A 1 108 ? -5.578 -9.343 9.442 1.00 92.75 108 GLU A C 1
ATOM 876 O O . GLU A 1 108 ? -5.292 -8.706 8.417 1.00 92.75 108 GLU A O 1
ATOM 881 N N . PRO A 1 109 ? -6.850 -9.716 9.692 1.00 92.94 109 PRO A N 1
ATOM 882 C CA . PRO A 1 109 ? -7.954 -9.473 8.764 1.00 92.94 109 PRO A CA 1
ATOM 883 C C . PRO A 1 109 ? -8.168 -7.993 8.435 1.00 92.94 109 PRO A C 1
ATOM 885 O O . PRO A 1 109 ? -8.570 -7.667 7.317 1.00 92.94 109 PRO A O 1
ATOM 888 N N . SER A 1 110 ? -7.879 -7.084 9.373 1.00 91.19 110 SER A N 1
ATOM 889 C CA . SER A 1 110 ? -8.072 -5.645 9.166 1.00 91.19 110 SER A CA 1
ATOM 890 C C . SER A 1 110 ? -7.150 -5.061 8.088 1.00 91.19 110 SER A C 1
ATOM 892 O O . SER A 1 110 ? -7.512 -4.094 7.419 1.00 91.19 110 SER A O 1
ATOM 894 N N . GLN A 1 111 ? -5.985 -5.677 7.878 1.00 90.44 111 GLN A N 1
ATOM 895 C CA . GLN A 1 111 ? -4.985 -5.282 6.885 1.00 90.44 111 GLN A CA 1
ATOM 896 C C . GLN A 1 111 ? -5.100 -6.069 5.569 1.00 90.44 111 GLN A C 1
ATOM 898 O O . GLN A 1 111 ? -4.418 -5.746 4.591 1.00 90.44 111 GLN A O 1
ATOM 903 N N . CYS A 1 112 ? -5.940 -7.106 5.529 1.00 93.56 112 CYS A N 1
ATOM 904 C CA . CYS A 1 112 ? -6.061 -8.013 4.398 1.00 93.56 112 CYS A CA 1
ATOM 905 C C . CYS A 1 112 ? -6.791 -7.353 3.220 1.00 93.56 112 CYS A C 1
ATOM 907 O O . CYS A 1 112 ? -8.020 -7.295 3.174 1.00 93.56 112 CYS A O 1
ATOM 909 N N . GLY A 1 113 ? -6.031 -6.923 2.208 1.00 90.56 113 GLY A N 1
ATOM 910 C CA . GLY A 1 113 ? -6.587 -6.283 1.013 1.00 90.56 113 GLY A CA 1
ATOM 911 C C . GLY A 1 113 ? -7.587 -7.155 0.242 1.00 90.56 113 GLY A C 1
ATOM 912 O O . GLY A 1 113 ? -8.557 -6.624 -0.294 1.00 90.56 113 GLY A O 1
ATOM 913 N N . ILE A 1 114 ? -7.400 -8.483 0.225 1.00 92.38 114 ILE A N 1
ATOM 914 C CA . ILE A 1 114 ? -8.348 -9.423 -0.401 1.00 92.38 114 ILE A CA 1
ATOM 915 C C . ILE A 1 114 ? -9.667 -9.473 0.379 1.00 92.38 114 ILE A C 1
ATOM 917 O O . ILE A 1 114 ? -10.734 -9.455 -0.233 1.00 92.38 114 ILE A O 1
ATOM 921 N N . LEU A 1 115 ? -9.620 -9.473 1.716 1.00 92.19 115 LEU A N 1
ATOM 922 C CA . LEU A 1 115 ? -10.829 -9.430 2.538 1.00 92.19 115 LEU A CA 1
ATOM 923 C C . LEU A 1 115 ? -11.564 -8.099 2.361 1.00 92.19 115 LEU A C 1
ATOM 925 O O . LEU A 1 115 ? -12.769 -8.101 2.117 1.00 92.19 115 LEU A O 1
ATOM 929 N N . SER A 1 116 ? -10.852 -6.969 2.425 1.00 89.81 116 SER A N 1
ATOM 930 C CA . SER A 1 116 ? -11.443 -5.645 2.187 1.00 89.81 116 SER A CA 1
ATOM 931 C C . SER A 1 116 ? -12.098 -5.562 0.805 1.00 89.81 116 SER A C 1
ATOM 933 O O . SER A 1 116 ? -13.200 -5.028 0.671 1.00 89.81 116 SER A O 1
ATOM 935 N N . LEU A 1 117 ? -11.453 -6.138 -0.217 1.00 87.44 117 LEU A N 1
ATOM 936 C CA . LEU A 1 117 ? -12.008 -6.247 -1.561 1.00 87.44 117 LEU A CA 1
ATOM 937 C C . LEU A 1 117 ? -13.275 -7.106 -1.574 1.00 87.44 117 LEU A C 1
ATOM 939 O O . LEU A 1 117 ? -14.280 -6.668 -2.119 1.00 87.44 117 LEU A O 1
ATOM 943 N N . ALA A 1 118 ? -13.263 -8.287 -0.956 1.00 88.12 118 ALA A N 1
ATOM 944 C CA . ALA A 1 118 ? -14.426 -9.170 -0.895 1.00 88.12 118 ALA A CA 1
ATOM 945 C C . ALA A 1 118 ? -15.622 -8.495 -0.204 1.00 88.12 118 ALA A C 1
ATOM 947 O O . ALA A 1 118 ? -16.721 -8.494 -0.754 1.00 88.12 118 ALA A O 1
ATOM 948 N N . VAL A 1 119 ? -15.408 -7.847 0.947 1.00 86.81 119 VAL A N 1
ATOM 949 C CA . VAL A 1 119 ? -16.447 -7.077 1.656 1.00 86.81 119 VAL A CA 1
ATOM 950 C C . VAL A 1 119 ? -17.024 -5.996 0.742 1.00 86.81 119 VAL A C 1
ATOM 952 O O . VAL A 1 119 ? -18.239 -5.901 0.570 1.00 86.81 119 VAL A O 1
ATOM 955 N N . HIS A 1 120 ? -16.163 -5.227 0.075 1.00 81.81 120 HIS A N 1
ATOM 956 C CA . HIS A 1 120 ? -16.601 -4.232 -0.898 1.00 81.81 120 HIS A CA 1
ATOM 957 C C . HIS A 1 120 ? -17.371 -4.863 -2.071 1.00 81.81 120 HIS A C 1
ATOM 959 O O . HIS A 1 120 ? -18.367 -4.308 -2.542 1.00 81.81 120 HIS A O 1
ATOM 965 N N . LEU A 1 121 ? -16.950 -6.034 -2.550 1.00 80.88 121 LEU A N 1
ATOM 966 C CA . LEU A 1 121 ? -17.630 -6.735 -3.627 1.00 80.88 121 LEU A CA 1
ATOM 967 C C . LEU A 1 121 ? -19.051 -7.146 -3.218 1.00 80.88 121 LEU A C 1
ATOM 969 O O . LEU A 1 121 ? -20.003 -6.812 -3.925 1.00 80.88 121 LEU A O 1
ATOM 973 N N . PHE A 1 122 ? -19.214 -7.787 -2.066 1.00 83.75 122 PHE A N 1
ATOM 974 C CA . PHE A 1 122 ? -20.510 -8.306 -1.626 1.00 83.75 122 PHE A CA 1
ATOM 975 C C . PHE A 1 122 ? -21.486 -7.226 -1.168 1.00 83.75 122 PHE A C 1
ATOM 977 O O . PHE A 1 122 ? -22.690 -7.368 -1.366 1.00 83.75 122 PHE A O 1
ATOM 984 N N . CYS A 1 123 ? -21.001 -6.119 -0.611 1.00 80.31 123 CYS A N 1
ATOM 985 C CA . CYS A 1 123 ? -21.893 -5.059 -0.158 1.00 80.31 123 CYS A CA 1
ATOM 986 C C . CYS A 1 123 ? -22.357 -4.109 -1.282 1.00 80.31 123 CYS A C 1
ATOM 988 O O . CYS A 1 123 ? -23.141 -3.194 -1.017 1.00 80.31 123 CYS A O 1
ATOM 990 N N . CYS A 1 124 ? -21.859 -4.281 -2.517 1.00 74.38 124 CYS A N 1
ATOM 991 C CA . CYS A 1 124 ? -22.034 -3.319 -3.617 1.00 74.38 124 CYS A CA 1
ATOM 992 C C . CYS A 1 124 ? -22.337 -4.038 -4.937 1.00 74.38 124 CYS A C 1
ATOM 994 O O . CYS A 1 124 ? -21.476 -4.107 -5.816 1.00 74.38 124 CYS A O 1
ATOM 996 N N . PRO A 1 125 ? -23.542 -4.611 -5.076 1.00 66.19 125 PRO A N 1
ATOM 997 C CA . PRO A 1 125 ? -23.874 -5.485 -6.200 1.00 66.19 125 PRO A CA 1
ATOM 998 C C . PRO A 1 125 ? -24.046 -4.739 -7.534 1.00 66.19 125 PRO A C 1
ATOM 1000 O O . PRO A 1 125 ? -23.889 -5.340 -8.592 1.00 66.19 125 PRO A O 1
ATOM 1003 N N . GLU A 1 126 ? -24.331 -3.433 -7.513 1.00 64.75 126 GLU A N 1
ATOM 1004 C CA . GLU A 1 126 ? -24.580 -2.616 -8.710 1.00 64.75 126 GLU A CA 1
ATOM 1005 C C . GLU A 1 126 ? -23.280 -2.201 -9.425 1.00 64.75 126 GLU A C 1
ATOM 1007 O O . GLU A 1 126 ? -22.893 -1.031 -9.433 1.00 64.75 126 GLU A O 1
ATOM 1012 N N . ARG A 1 127 ? -22.577 -3.159 -10.039 1.00 64.62 127 ARG A N 1
ATOM 1013 C CA . ARG A 1 127 ? -21.389 -2.885 -10.865 1.00 64.62 127 ARG A CA 1
ATOM 1014 C C . ARG A 1 127 ? -21.600 -3.328 -12.304 1.00 64.62 127 ARG A C 1
ATOM 1016 O O . ARG A 1 127 ? -21.929 -4.479 -12.558 1.00 64.62 127 ARG A O 1
ATOM 1023 N N . LEU A 1 128 ? -21.358 -2.409 -13.240 1.00 56.25 128 LEU A N 1
ATOM 1024 C CA . LEU A 1 128 ? -21.407 -2.698 -14.675 1.00 56.25 128 LEU A CA 1
ATOM 1025 C C . LEU A 1 128 ? -20.037 -3.141 -15.211 1.00 56.25 128 LEU A C 1
ATOM 1027 O O . LEU A 1 128 ? -19.962 -4.172 -15.867 1.00 56.25 128 LEU A O 1
ATOM 1031 N N . GLN A 1 129 ? -18.960 -2.382 -14.945 1.00 64.06 129 GLN A N 1
ATOM 1032 C CA . GLN A 1 129 ? -17.619 -2.652 -15.516 1.00 64.06 129 GLN A CA 1
ATOM 1033 C C . GLN A 1 129 ? -16.425 -2.161 -14.670 1.00 64.06 129 GLN A C 1
ATOM 1035 O O . GLN A 1 129 ? -15.291 -2.550 -14.928 1.00 64.06 129 GLN A O 1
ATOM 1040 N N . GLN A 1 130 ? -16.645 -1.305 -13.665 1.00 69.88 130 GLN A N 1
ATOM 1041 C CA . GLN A 1 130 ? -15.577 -0.742 -12.830 1.00 69.88 130 GLN A CA 1
ATOM 1042 C C . GLN A 1 130 ? -15.625 -1.332 -11.424 1.00 69.88 130 GLN A C 1
ATOM 1044 O O . GLN A 1 130 ? -16.707 -1.488 -10.855 1.00 69.88 130 GLN A O 1
ATOM 1049 N N . LEU A 1 131 ? -14.449 -1.607 -10.847 1.00 74.69 131 LEU A N 1
ATOM 1050 C CA . LEU A 1 131 ? -14.354 -2.106 -9.476 1.00 74.69 131 LEU A CA 1
ATOM 1051 C C . LEU A 1 131 ? -14.909 -1.092 -8.465 1.00 74.69 131 LEU A C 1
ATOM 1053 O O . LEU A 1 131 ? -15.611 -1.475 -7.537 1.00 74.69 131 LEU A O 1
ATOM 1057 N N . PHE A 1 132 ? -14.658 0.198 -8.703 1.00 76.31 132 PHE A N 1
ATOM 1058 C CA . PHE A 1 132 ? -15.136 1.300 -7.874 1.00 76.31 132 PHE A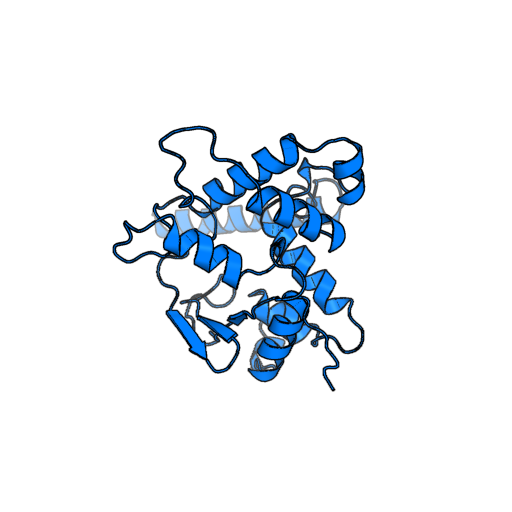 CA 1
ATOM 1059 C C . PHE A 1 132 ? -16.006 2.238 -8.699 1.00 76.31 132 PHE A C 1
ATOM 1061 O O . PHE A 1 132 ? -15.605 2.677 -9.774 1.00 76.31 132 PHE A O 1
ATOM 1068 N N . ILE A 1 133 ? -17.185 2.564 -8.176 1.00 74.62 133 ILE A N 1
ATOM 1069 C CA . ILE A 1 133 ? -18.162 3.409 -8.866 1.00 74.62 133 ILE A CA 1
ATOM 1070 C C . ILE A 1 133 ? -17.712 4.877 -8.810 1.00 74.62 133 ILE A C 1
ATOM 1072 O O . ILE A 1 133 ? -17.321 5.372 -7.748 1.00 74.62 133 ILE A O 1
ATOM 1076 N N . GLY A 1 134 ? -17.811 5.590 -9.933 1.00 74.62 134 GLY A N 1
ATOM 1077 C CA . GLY A 1 134 ? -17.534 7.026 -10.046 1.00 74.62 134 GLY A CA 1
ATOM 1078 C C . GLY A 1 134 ? -16.147 7.367 -10.606 1.00 74.62 134 GLY A C 1
ATOM 1079 O O . GLY A 1 134 ? -15.281 6.511 -10.769 1.00 74.62 134 GLY A O 1
ATOM 1080 N N . ASP A 1 135 ? -15.945 8.648 -10.903 1.00 71.19 135 ASP A N 1
ATOM 1081 C CA . ASP A 1 135 ? -14.785 9.211 -11.606 1.00 71.19 135 ASP A CA 1
ATOM 1082 C C . ASP A 1 135 ? -13.745 9.868 -10.666 1.00 71.19 135 ASP A C 1
ATOM 1084 O O . ASP A 1 135 ? -12.545 9.828 -10.937 1.00 71.19 135 ASP A O 1
ATOM 1088 N N . ASP A 1 136 ? -14.165 10.393 -9.509 1.00 78.19 136 ASP A N 1
ATOM 1089 C CA . ASP A 1 136 ? -13.309 11.088 -8.527 1.00 78.19 136 ASP A CA 1
ATOM 1090 C C . ASP A 1 136 ? -12.712 10.171 -7.431 1.00 78.19 136 ASP A C 1
ATOM 1092 O O . ASP A 1 136 ? -12.572 10.539 -6.257 1.00 78.19 136 ASP A O 1
ATOM 1096 N N . ASN A 1 137 ? -12.349 8.938 -7.787 1.00 75.56 137 ASN A N 1
ATOM 1097 C CA . ASN A 1 137 ? -11.948 7.907 -6.817 1.00 75.56 137 ASN A CA 1
ATOM 1098 C C . ASN A 1 137 ? -10.743 8.329 -5.952 1.00 75.56 137 ASN A C 1
ATOM 1100 O O . ASN A 1 137 ? -10.718 8.094 -4.740 1.00 75.56 137 ASN A O 1
ATOM 1104 N N . LYS A 1 138 ? -9.759 9.018 -6.549 1.00 75.81 138 LYS A N 1
ATOM 1105 C CA . LYS A 1 138 ? -8.556 9.491 -5.845 1.00 75.81 138 LYS A CA 1
ATOM 1106 C C . LYS A 1 138 ? -8.887 10.502 -4.748 1.00 75.81 138 LYS A C 1
ATOM 1108 O O . LYS A 1 138 ? -8.414 10.351 -3.618 1.00 75.81 138 LYS A O 1
ATOM 1113 N N . ASN A 1 139 ? -9.649 11.549 -5.067 1.00 82.62 139 ASN A N 1
ATOM 1114 C CA . ASN A 1 139 ? -9.948 12.573 -4.070 1.00 82.62 139 ASN A CA 1
ATOM 1115 C C . ASN A 1 139 ? -10.994 12.065 -3.076 1.00 82.62 139 ASN A C 1
ATOM 1117 O O . ASN A 1 139 ? -10.906 12.418 -1.903 1.00 82.62 139 ASN A O 1
ATOM 1121 N N . ARG A 1 140 ? -11.910 11.175 -3.484 1.00 84.50 140 ARG A N 1
ATOM 1122 C CA . ARG A 1 140 ? -12.830 10.490 -2.565 1.00 84.50 140 ARG A CA 1
ATOM 1123 C C . ARG A 1 140 ? -12.080 9.715 -1.486 1.00 84.50 140 ARG A C 1
ATOM 1125 O O . ARG A 1 140 ? -12.329 9.947 -0.305 1.00 84.50 140 ARG A O 1
ATOM 1132 N N . PHE A 1 141 ? -11.116 8.881 -1.876 1.00 84.12 141 PHE A N 1
ATOM 1133 C CA . PHE A 1 141 ? -10.268 8.167 -0.922 1.00 84.12 141 PHE A CA 1
ATOM 1134 C C . PHE A 1 141 ? -9.491 9.136 -0.018 1.00 84.12 141 PHE A C 1
ATOM 1136 O O . PHE A 1 141 ? -9.471 8.971 1.199 1.00 84.12 141 PHE A O 1
ATOM 1143 N N . GLY A 1 142 ? -8.917 10.201 -0.589 1.00 87.19 142 GLY A N 1
ATOM 1144 C CA . GLY A 1 142 ? -8.224 11.234 0.185 1.00 87.19 142 GLY A CA 1
ATOM 1145 C C . GLY A 1 142 ? -9.116 11.942 1.214 1.00 87.19 142 GLY A C 1
ATOM 1146 O O . GLY A 1 142 ? -8.674 12.174 2.336 1.00 87.19 142 GLY A O 1
ATOM 1147 N N . ARG A 1 143 ? -10.371 12.261 0.866 1.00 88.25 143 ARG A N 1
ATOM 1148 C CA . ARG A 1 143 ? -11.354 12.865 1.783 1.00 88.25 143 ARG A CA 1
ATOM 1149 C C . ARG A 1 143 ? -11.733 11.910 2.913 1.00 88.25 143 ARG A C 1
ATOM 1151 O O . ARG A 1 143 ? -11.782 12.336 4.061 1.00 88.25 143 ARG A O 1
ATOM 1158 N N . MET A 1 144 ? -11.954 10.634 2.602 1.00 86.44 144 MET A N 1
ATOM 1159 C CA . MET A 1 144 ? -12.256 9.610 3.605 1.00 86.44 144 MET A CA 1
ATOM 1160 C C . MET A 1 144 ? -11.086 9.416 4.575 1.00 86.44 144 MET A C 1
ATOM 1162 O O . MET A 1 144 ? -11.287 9.463 5.783 1.00 86.44 144 MET A O 1
ATOM 1166 N N . LEU A 1 145 ? -9.862 9.285 4.056 1.00 89.75 145 LEU A N 1
ATOM 1167 C CA . LEU A 1 145 ? -8.660 9.165 4.879 1.00 89.75 145 LEU A CA 1
ATOM 1168 C C . LEU A 1 145 ? -8.505 10.372 5.815 1.00 89.75 145 LEU A C 1
ATOM 1170 O O . LEU A 1 145 ? -8.262 10.195 7.003 1.00 89.75 145 LEU A O 1
ATOM 1174 N N . ARG A 1 146 ? -8.720 11.595 5.310 1.00 90.38 146 ARG A N 1
ATOM 1175 C CA . ARG A 1 146 ? -8.724 12.804 6.150 1.00 90.38 146 ARG A CA 1
ATOM 1176 C C . ARG A 1 146 ? -9.814 12.766 7.215 1.00 90.38 146 ARG A C 1
ATOM 1178 O O . ARG A 1 146 ? -9.525 13.122 8.344 1.00 90.38 146 ARG A O 1
ATOM 1185 N N . ARG A 1 147 ? -11.030 12.312 6.885 1.00 90.44 147 ARG A N 1
ATOM 1186 C CA . ARG A 1 147 ? -12.125 12.180 7.861 1.00 90.44 147 ARG A CA 1
ATOM 1187 C C . ARG A 1 147 ? -11.739 11.251 9.013 1.00 90.44 147 ARG A C 1
ATOM 1189 O O . ARG A 1 147 ? -11.977 11.611 10.157 1.00 90.44 147 ARG A O 1
ATOM 1196 N N . VAL A 1 148 ? -11.133 10.101 8.713 1.00 90.75 148 VAL A N 1
ATOM 1197 C CA . VAL A 1 148 ? -10.658 9.157 9.740 1.00 90.75 148 VAL A CA 1
ATOM 1198 C C . VAL A 1 148 ? -9.567 9.789 10.591 1.00 90.75 148 VAL A C 1
ATOM 1200 O O . VAL A 1 148 ? -9.658 9.762 11.810 1.00 90.75 148 VAL A O 1
ATOM 1203 N N . ILE A 1 149 ? -8.577 10.416 9.953 1.00 92.06 149 ILE A N 1
ATOM 1204 C CA . ILE A 1 149 ? -7.456 11.066 10.639 1.00 92.06 149 ILE A CA 1
ATOM 1205 C C . ILE A 1 149 ? -7.927 12.213 11.545 1.00 92.06 149 ILE A C 1
ATOM 1207 O O . ILE A 1 149 ? -7.408 12.383 12.641 1.00 92.06 149 ILE A O 1
ATOM 1211 N N . SER A 1 150 ? -8.916 12.997 11.110 1.00 91.75 150 SER A N 1
ATOM 1212 C CA . SER A 1 150 ? -9.502 14.078 11.911 1.00 91.75 150 SER A CA 1
ATOM 1213 C C . SER A 1 150 ? -10.333 13.585 13.097 1.00 91.75 150 SER A C 1
ATOM 1215 O O . SER A 1 150 ? -10.644 14.389 13.967 1.00 91.75 150 SER A O 1
ATOM 1217 N N . GLY A 1 151 ? -10.716 12.305 13.122 1.00 91.00 151 GLY A N 1
ATOM 1218 C CA . GLY A 1 151 ? -11.454 11.681 14.221 1.00 91.00 151 GLY A CA 1
ATOM 1219 C C . GLY A 1 151 ? -10.583 10.855 15.171 1.00 91.00 151 GLY A C 1
ATOM 1220 O O . GLY A 1 151 ? -11.138 10.093 15.959 1.00 91.00 151 GLY A O 1
ATOM 1221 N N . LEU A 1 152 ? -9.254 10.940 15.061 1.00 92.88 152 LEU A N 1
ATOM 1222 C CA . LEU A 1 152 ? -8.330 10.233 15.949 1.00 92.88 152 LEU A CA 1
ATOM 1223 C C . LEU A 1 152 ? -8.230 10.921 17.313 1.00 92.88 152 LEU A C 1
ATOM 1225 O O . LEU A 1 152 ? -8.293 12.148 17.394 1.00 92.88 152 LEU A O 1
ATOM 1229 N N . THR A 1 153 ? -8.042 10.127 18.365 1.00 94.50 153 THR A N 1
ATOM 1230 C CA . THR A 1 153 ? -7.683 10.635 19.698 1.00 94.50 153 THR A CA 1
ATOM 1231 C C . THR A 1 153 ? -6.211 11.051 19.749 1.00 94.50 153 THR A C 1
ATOM 1233 O O . THR A 1 153 ? -5.424 10.675 18.879 1.00 94.50 153 THR A O 1
ATOM 1236 N N . ASP A 1 154 ? -5.816 11.800 20.780 1.00 92.88 154 ASP A N 1
ATOM 1237 C CA . ASP A 1 154 ? -4.417 12.215 20.956 1.00 92.88 154 ASP A CA 1
ATOM 1238 C C . ASP A 1 154 ? -3.470 11.003 21.067 1.00 92.88 154 ASP A C 1
ATOM 1240 O O . ASP A 1 154 ? -2.459 10.948 20.364 1.00 92.88 154 ASP A O 1
ATOM 1244 N N . ASP A 1 155 ? -3.860 9.968 21.822 1.00 93.50 155 ASP A N 1
ATOM 1245 C CA . ASP A 1 155 ? -3.101 8.712 21.934 1.00 93.50 155 ASP A CA 1
ATOM 1246 C C . ASP A 1 155 ? -2.927 8.013 20.570 1.00 93.50 155 ASP A C 1
ATOM 1248 O O . ASP A 1 155 ? -1.872 7.460 20.254 1.00 93.50 155 ASP A O 1
ATOM 1252 N N . GLU A 1 156 ? -3.954 8.044 19.716 1.00 93.25 156 GLU A N 1
ATOM 1253 C CA . GLU A 1 156 ? -3.902 7.453 18.374 1.00 93.25 156 GLU A CA 1
ATOM 1254 C C . GLU A 1 156 ? -3.038 8.275 17.410 1.00 93.25 156 GLU A C 1
ATOM 1256 O O . GLU A 1 156 ? -2.383 7.719 16.520 1.00 93.25 156 GLU A O 1
ATOM 1261 N N . ILE A 1 157 ? -3.008 9.597 17.578 1.00 92.25 157 ILE A N 1
ATOM 1262 C CA . ILE A 1 157 ? -2.116 10.486 16.829 1.00 92.25 157 ILE A CA 1
ATOM 1263 C C . ILE A 1 157 ? -0.656 10.197 17.201 1.00 92.25 157 ILE A C 1
ATOM 1265 O O . ILE A 1 157 ? 0.203 10.164 16.312 1.00 92.25 157 ILE A O 1
ATOM 1269 N N . ASP A 1 158 ? -0.367 9.894 18.466 1.00 91.19 158 ASP A N 1
ATOM 1270 C CA . ASP A 1 158 ? 0.979 9.517 18.906 1.00 91.19 158 ASP A CA 1
ATOM 1271 C C . ASP A 1 158 ? 1.465 8.213 18.248 1.00 91.19 158 ASP A C 1
ATOM 1273 O O . ASP A 1 158 ? 2.629 8.116 17.830 1.00 91.19 158 ASP A O 1
ATOM 1277 N N . ILE A 1 159 ? 0.564 7.248 18.014 1.00 91.38 159 ILE A N 1
ATOM 1278 C CA . ILE A 1 159 ? 0.868 6.019 17.256 1.00 91.38 159 ILE A CA 1
ATOM 1279 C C . ILE A 1 159 ? 1.324 6.343 15.824 1.00 91.38 159 ILE A C 1
ATOM 1281 O O . ILE A 1 159 ? 2.244 5.697 15.305 1.00 91.38 159 ILE A O 1
ATOM 1285 N N . LEU A 1 160 ? 0.746 7.367 15.178 1.00 87.75 160 LEU A N 1
ATOM 1286 C CA . LEU A 1 160 ? 1.188 7.819 13.850 1.00 87.75 160 LEU A CA 1
ATOM 1287 C C . LEU A 1 160 ? 2.613 8.392 13.877 1.00 87.75 160 LEU A C 1
ATOM 1289 O O . LEU A 1 160 ? 3.279 8.423 12.836 1.00 87.75 160 LEU A O 1
ATOM 1293 N N . SER A 1 161 ? 3.089 8.843 15.045 1.00 87.19 161 SER A N 1
ATOM 1294 C CA . SER A 1 161 ? 4.399 9.472 15.262 1.00 87.19 161 SER A CA 1
ATOM 1295 C C . SER A 1 161 ? 4.683 10.664 14.333 1.00 87.19 161 SER A C 1
ATOM 1297 O O . SER A 1 161 ? 5.840 10.968 14.029 1.00 87.19 161 SER A O 1
ATOM 1299 N N . CYS A 1 162 ? 3.640 11.309 13.814 1.00 87.31 162 CYS A N 1
ATOM 1300 C CA . CYS A 1 162 ? 3.746 12.448 12.912 1.00 87.31 162 CYS A CA 1
ATOM 1301 C C . CYS A 1 162 ? 2.467 13.285 12.949 1.00 87.31 162 CYS A C 1
ATOM 1303 O O . CYS A 1 162 ? 1.440 12.868 13.478 1.00 87.31 162 CYS A O 1
ATOM 1305 N N . LYS A 1 163 ? 2.529 14.487 12.370 1.00 88.38 163 LYS A N 1
ATOM 1306 C CA . LYS A 1 163 ? 1.367 15.372 12.328 1.00 88.38 163 LYS A CA 1
ATOM 1307 C C . LYS A 1 163 ? 0.282 14.770 11.426 1.00 88.38 163 LYS A C 1
ATOM 1309 O O . LYS A 1 163 ? 0.605 14.370 10.306 1.00 88.38 163 LYS A O 1
ATOM 1314 N N . PRO A 1 164 ? -1.001 14.815 11.824 1.00 87.19 164 PRO A N 1
ATOM 1315 C CA . PRO A 1 164 ? -2.128 14.390 10.989 1.00 87.19 1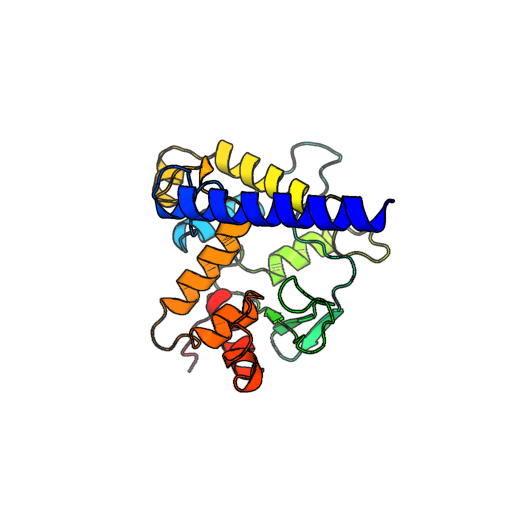64 PRO A CA 1
ATOM 1316 C C . PRO A 1 164 ? -2.111 14.974 9.565 1.00 87.19 164 PRO A C 1
ATOM 1318 O O . PRO A 1 164 ? -2.403 14.282 8.593 1.00 87.19 164 PRO A O 1
ATOM 1321 N N . THR A 1 165 ? -1.689 16.236 9.420 1.00 88.00 165 THR A N 1
ATOM 1322 C CA . THR A 1 165 ? -1.565 16.941 8.129 1.00 88.00 165 THR A CA 1
ATOM 1323 C C . THR A 1 165 ? -0.484 16.374 7.206 1.00 88.00 165 THR A C 1
ATOM 1325 O O . THR A 1 165 ? -0.510 16.580 5.991 1.00 88.00 165 THR A O 1
ATOM 1328 N N . ASP A 1 166 ? 0.490 15.661 7.764 1.00 88.88 166 ASP A N 1
ATOM 1329 C CA . ASP A 1 166 ? 1.582 15.052 7.013 1.00 88.88 166 ASP A CA 1
ATOM 1330 C C . ASP A 1 166 ? 1.201 13.672 6.449 1.00 88.88 166 ASP A C 1
ATOM 1332 O O . ASP A 1 166 ? 1.913 13.139 5.587 1.00 88.88 166 ASP A O 1
ATOM 1336 N N . ILE A 1 167 ? 0.058 13.117 6.872 1.00 89.81 167 ILE A N 1
ATOM 1337 C CA . ILE A 1 167 ? -0.493 11.864 6.358 1.00 89.81 167 ILE A CA 1
ATOM 1338 C C . ILE A 1 167 ? -1.455 12.124 5.196 1.00 89.81 167 ILE A C 1
ATOM 1340 O O . ILE A 1 167 ? -2.362 12.952 5.243 1.00 89.81 167 ILE A O 1
ATOM 1344 N N . GLY A 1 168 ? -1.258 11.383 4.109 1.00 89.38 168 GLY A N 1
ATOM 1345 C CA . GLY A 1 168 ? -2.125 11.402 2.940 1.00 89.38 168 GLY A CA 1
ATOM 1346 C C . GLY A 1 168 ? -2.022 10.114 2.132 1.00 89.38 168 GLY A C 1
ATOM 1347 O O . GLY A 1 168 ? -1.379 9.146 2.526 1.00 89.38 168 GLY A O 1
ATOM 1348 N N . THR A 1 169 ? -2.623 10.097 0.945 1.00 86.62 169 THR A N 1
ATOM 1349 C CA . THR A 1 169 ? -2.658 8.889 0.099 1.00 86.62 169 THR A CA 1
ATOM 1350 C C . THR A 1 169 ? -1.260 8.416 -0.319 1.00 86.62 169 THR A C 1
ATOM 1352 O O . THR A 1 169 ? -1.009 7.220 -0.446 1.00 86.62 169 THR A O 1
ATOM 1355 N N . HIS A 1 170 ? -0.308 9.340 -0.473 1.00 86.38 170 HIS A N 1
ATOM 1356 C CA . HIS A 1 170 ? 1.088 9.002 -0.747 1.00 86.38 170 HIS A CA 1
ATOM 1357 C C . HIS A 1 170 ? 1.827 8.421 0.463 1.00 86.38 170 HIS A C 1
ATOM 1359 O O . HIS A 1 170 ? 2.819 7.717 0.261 1.00 86.38 170 HIS A O 1
ATOM 1365 N N . SER A 1 171 ? 1.372 8.704 1.684 1.00 89.88 171 SER A N 1
ATOM 1366 C CA . SER A 1 171 ? 1.958 8.181 2.920 1.00 89.88 171 SER A CA 1
ATOM 1367 C C . SER A 1 171 ? 1.848 6.670 3.007 1.00 89.88 171 SER A C 1
ATOM 1369 O O . SER A 1 171 ? 2.809 6.037 3.428 1.00 89.88 171 SER A O 1
ATOM 1371 N N . LEU A 1 172 ? 0.739 6.100 2.524 1.00 89.44 172 LEU A N 1
ATOM 1372 C CA . LEU A 1 172 ? 0.520 4.652 2.451 1.00 89.44 172 LEU A CA 1
ATOM 1373 C C . LEU A 1 172 ? 1.567 3.985 1.557 1.00 89.44 172 LEU A C 1
ATOM 1375 O O . LEU A 1 172 ? 2.304 3.114 2.004 1.00 89.44 172 LEU A O 1
ATOM 1379 N N . ARG A 1 173 ? 1.718 4.480 0.321 1.00 88.75 173 ARG A N 1
ATOM 1380 C CA . ARG A 1 173 ? 2.697 3.945 -0.640 1.00 88.75 173 ARG A CA 1
ATOM 1381 C C . ARG A 1 173 ? 4.144 4.097 -0.159 1.00 88.75 173 ARG A C 1
ATOM 1383 O O . ARG A 1 173 ? 4.972 3.230 -0.405 1.00 88.75 173 ARG A O 1
ATOM 1390 N N . LYS A 1 174 ? 4.474 5.215 0.496 1.00 90.62 174 LYS A N 1
ATOM 1391 C CA . LYS A 1 174 ? 5.810 5.412 1.080 1.00 90.62 174 LYS A CA 1
ATOM 1392 C C . LYS A 1 174 ? 6.031 4.511 2.290 1.00 90.62 174 LYS A C 1
ATOM 1394 O O . LYS A 1 174 ? 7.093 3.914 2.400 1.00 90.62 174 LYS A O 1
ATOM 1399 N N . GLY A 1 175 ? 5.030 4.403 3.158 1.00 91.56 175 GLY A N 1
ATOM 1400 C CA . GLY A 1 175 ? 5.047 3.541 4.333 1.00 91.56 175 GLY A CA 1
ATOM 1401 C C . GLY A 1 175 ? 5.303 2.088 3.963 1.00 91.56 175 GLY A C 1
ATOM 1402 O O . GLY A 1 175 ? 6.250 1.500 4.472 1.00 91.56 175 GLY A O 1
ATOM 1403 N N . SER A 1 176 ? 4.564 1.557 2.984 1.00 92.06 176 SER A N 1
ATOM 1404 C CA . SER A 1 176 ? 4.754 0.187 2.495 1.00 92.06 176 SER A CA 1
ATOM 1405 C C . SER A 1 176 ? 6.157 -0.041 1.928 1.00 92.06 176 SER A C 1
ATOM 1407 O O . SER A 1 176 ? 6.767 -1.072 2.195 1.00 92.06 176 SER A O 1
ATOM 1409 N N . SER A 1 177 ? 6.710 0.928 1.186 1.00 92.69 177 SER A N 1
ATOM 1410 C CA . SER A 1 177 ? 8.083 0.809 0.685 1.00 92.69 177 SER A CA 1
ATOM 1411 C C . SER A 1 177 ? 9.124 0.842 1.794 1.00 92.69 177 SER A C 1
ATOM 1413 O O . SER A 1 177 ? 10.031 0.020 1.792 1.00 92.69 177 SER A O 1
ATOM 1415 N N . SER A 1 178 ? 8.986 1.752 2.759 1.00 92.69 178 SER A N 1
ATOM 1416 C CA . SER A 1 178 ? 9.914 1.849 3.884 1.00 92.69 178 SER A CA 1
ATOM 1417 C C . SER A 1 178 ? 9.833 0.619 4.781 1.00 92.69 178 SER A C 1
ATOM 1419 O O . SER A 1 178 ? 10.857 0.169 5.280 1.00 92.69 178 SER A O 1
ATOM 1421 N N . TYR A 1 179 ? 8.635 0.051 4.944 1.00 92.81 179 TYR A N 1
ATOM 1422 C CA . TYR A 1 179 ? 8.424 -1.198 5.663 1.00 92.81 179 TYR A CA 1
ATOM 1423 C C . TYR A 1 179 ? 9.145 -2.367 4.985 1.00 92.81 179 TYR A C 1
ATOM 1425 O O . TYR A 1 179 ? 9.931 -3.037 5.646 1.00 92.81 179 TYR A O 1
ATOM 1433 N N . ALA A 1 180 ? 8.944 -2.563 3.675 1.00 93.06 180 ALA A N 1
ATOM 1434 C CA . ALA A 1 180 ? 9.583 -3.646 2.924 1.00 93.06 180 ALA A CA 1
ATOM 1435 C C . ALA A 1 180 ? 11.117 -3.517 2.892 1.00 93.06 180 ALA A C 1
ATOM 1437 O O . ALA A 1 180 ? 11.827 -4.499 3.080 1.00 93.06 180 ALA A O 1
ATOM 1438 N N . LEU A 1 181 ? 11.635 -2.296 2.712 1.00 92.81 181 LEU A N 1
ATOM 1439 C CA . LEU A 1 181 ? 13.077 -2.013 2.735 1.00 92.81 181 LEU A CA 1
ATOM 1440 C C . LEU A 1 181 ? 13.714 -2.201 4.118 1.00 92.81 181 LEU A C 1
ATOM 1442 O O . LEU A 1 181 ? 14.930 -2.335 4.210 1.00 92.81 181 LEU A O 1
ATOM 1446 N N . GLY A 1 182 ? 12.911 -2.145 5.182 1.00 91.06 182 GLY A N 1
ATOM 1447 C CA . GLY A 1 182 ? 13.369 -2.299 6.559 1.00 91.06 182 GLY A CA 1
ATOM 1448 C C . GLY A 1 182 ? 13.446 -3.748 7.039 1.00 91.06 182 GLY A C 1
ATOM 1449 O O . GLY A 1 182 ? 13.944 -3.971 8.139 1.00 91.06 182 GLY A O 1
ATOM 1450 N N . GLN A 1 183 ? 12.956 -4.722 6.263 1.00 89.38 183 GLN A N 1
ATOM 1451 C CA . GLN A 1 183 ? 12.949 -6.125 6.679 1.00 89.38 183 GLN A CA 1
ATOM 1452 C C . GLN A 1 183 ? 14.292 -6.812 6.420 1.00 89.38 183 GLN A C 1
ATOM 1454 O O . GLN A 1 183 ? 14.911 -6.652 5.365 1.00 89.38 183 GLN A O 1
ATOM 1459 N N . VAL A 1 184 ? 14.706 -7.649 7.371 1.00 84.12 184 VAL A N 1
ATOM 1460 C CA . VAL A 1 184 ? 15.821 -8.584 7.181 1.00 84.12 184 VAL A CA 1
ATOM 1461 C C . VAL A 1 184 ? 15.392 -9.622 6.141 1.00 84.12 184 VAL A C 1
ATOM 1463 O O . VAL A 1 184 ? 14.296 -10.165 6.236 1.00 84.12 184 VAL A O 1
ATOM 1466 N N . ASN A 1 185 ? 16.231 -9.866 5.130 1.00 84.94 185 ASN A N 1
ATOM 1467 C CA . ASN A 1 185 ? 15.906 -10.679 3.945 1.00 84.94 185 ASN A CA 1
ATOM 1468 C C . ASN A 1 185 ? 14.747 -10.129 3.085 1.00 84.94 185 ASN A C 1
ATOM 1470 O O . ASN A 1 185 ? 14.110 -10.869 2.336 1.00 84.94 185 ASN A O 1
ATOM 1474 N N . GLY A 1 186 ? 14.481 -8.822 3.171 1.00 86.00 186 GLY A N 1
ATOM 1475 C CA . GLY A 1 186 ? 13.493 -8.155 2.333 1.00 86.00 186 GLY A CA 1
ATOM 1476 C C . GLY A 1 186 ? 13.870 -8.068 0.848 1.00 86.00 186 GLY A C 1
ATOM 1477 O O . GLY A 1 186 ? 15.009 -8.342 0.455 1.00 86.00 186 GLY A O 1
ATOM 1478 N N . PRO A 1 187 ? 12.915 -7.659 -0.007 1.00 90.69 187 PRO A N 1
ATOM 1479 C CA . PRO A 1 187 ? 13.169 -7.435 -1.417 1.00 90.69 187 PRO A CA 1
ATOM 1480 C C . PRO A 1 187 ? 14.251 -6.378 -1.630 1.00 90.69 187 PRO A C 1
ATOM 1482 O O . PRO A 1 187 ? 14.413 -5.437 -0.850 1.00 90.69 187 PRO A O 1
ATOM 1485 N N . THR A 1 188 ? 14.956 -6.488 -2.753 1.00 90.81 188 THR A N 1
ATOM 1486 C CA . THR A 1 188 ? 15.973 -5.500 -3.120 1.00 90.81 188 THR A CA 1
ATOM 1487 C C . THR A 1 188 ? 15.369 -4.093 -3.234 1.00 90.81 188 THR A C 1
ATOM 1489 O O . THR A 1 188 ? 14.219 -3.939 -3.661 1.00 90.81 188 THR A O 1
ATOM 1492 N N . PRO A 1 189 ? 16.141 -3.023 -2.973 1.00 90.44 189 PRO A N 1
ATOM 1493 C CA . PRO A 1 189 ? 15.619 -1.674 -3.146 1.00 90.44 189 PRO A CA 1
ATOM 1494 C C . PRO A 1 189 ? 15.100 -1.389 -4.552 1.00 9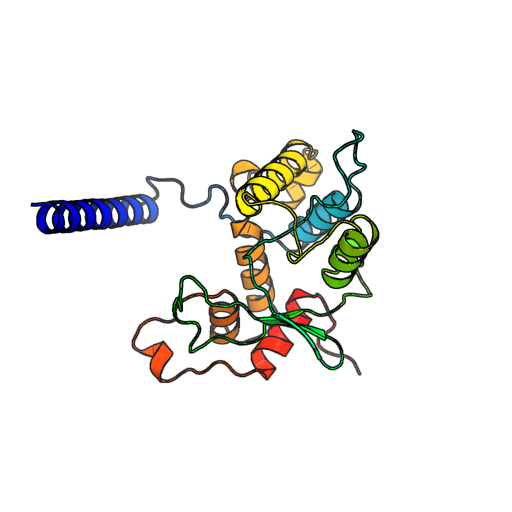0.44 189 PRO A C 1
ATOM 1496 O O . PRO A 1 189 ? 14.134 -0.651 -4.731 1.00 90.44 189 PRO A O 1
ATOM 1499 N N . VAL A 1 190 ? 15.712 -2.022 -5.552 1.00 89.38 190 VAL A N 1
ATOM 1500 C CA . VAL A 1 190 ? 15.310 -1.874 -6.945 1.00 89.38 190 VAL A CA 1
ATOM 1501 C C . VAL A 1 190 ? 13.923 -2.468 -7.196 1.00 89.38 190 VAL A C 1
ATOM 1503 O O . VAL A 1 190 ? 13.089 -1.785 -7.787 1.00 89.38 190 VAL A O 1
ATOM 1506 N N . SER A 1 191 ? 13.635 -3.675 -6.699 1.00 89.56 191 SER A N 1
ATOM 1507 C CA . SER A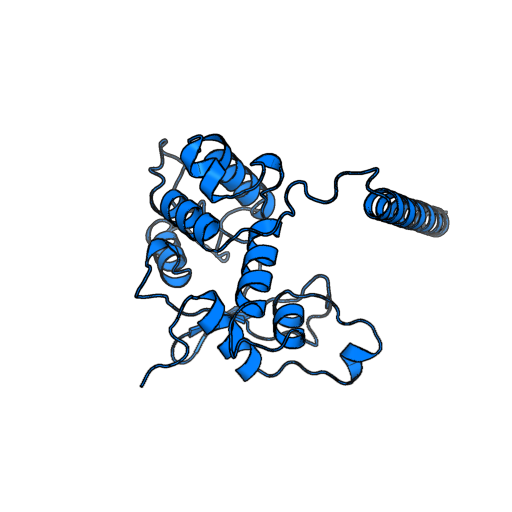 1 191 ? 12.312 -4.291 -6.865 1.00 89.56 191 SER A CA 1
ATOM 1508 C C . SER A 1 191 ? 11.216 -3.499 -6.149 1.00 89.56 191 SER A C 1
ATOM 1510 O O . SER A 1 191 ? 10.157 -3.267 -6.728 1.00 89.56 191 SER A O 1
ATOM 1512 N N . VAL A 1 192 ? 11.483 -2.973 -4.947 1.00 91.50 192 VAL A N 1
ATOM 1513 C CA . VAL A 1 192 ? 10.522 -2.113 -4.231 1.00 91.50 192 VAL A CA 1
ATOM 1514 C C . VAL A 1 192 ? 10.236 -0.821 -5.008 1.00 91.50 192 VAL A C 1
ATOM 1516 O O . VAL A 1 192 ? 9.082 -0.398 -5.122 1.00 91.50 192 VAL A O 1
ATOM 1519 N N . TYR A 1 193 ? 11.264 -0.177 -5.569 1.00 89.38 193 TYR A N 1
ATOM 1520 C CA . TYR A 1 193 ? 11.097 1.051 -6.354 1.00 89.38 193 TYR A CA 1
ATOM 1521 C C . TYR A 1 193 ? 10.338 0.816 -7.662 1.00 89.38 193 TYR A C 1
ATOM 1523 O O . TYR A 1 193 ? 9.452 1.612 -7.990 1.00 89.38 193 TYR A O 1
ATOM 1531 N N . LEU A 1 194 ? 10.627 -0.285 -8.356 1.00 86.31 194 LEU A N 1
ATOM 1532 C CA . LEU A 1 194 ? 9.914 -0.688 -9.567 1.00 86.31 194 LEU A CA 1
ATOM 1533 C C . LEU A 1 194 ? 8.442 -1.011 -9.268 1.00 86.31 194 LEU A C 1
ATOM 1535 O O . LEU A 1 194 ? 7.564 -0.434 -9.904 1.00 86.31 194 LEU A O 1
ATOM 1539 N N . ARG A 1 195 ? 8.141 -1.786 -8.215 1.00 87.69 195 ARG A N 1
ATOM 1540 C CA . ARG A 1 195 ? 6.759 -2.066 -7.764 1.00 87.69 195 ARG A CA 1
ATOM 1541 C C . ARG A 1 195 ? 5.978 -0.808 -7.383 1.00 87.69 195 ARG A C 1
ATOM 1543 O O . ARG A 1 195 ? 4.774 -0.707 -7.622 1.00 87.69 195 ARG A O 1
ATOM 1550 N N . MET A 1 196 ? 6.656 0.197 -6.832 1.00 85.44 196 MET A N 1
ATOM 1551 C CA . MET A 1 196 ? 6.070 1.514 -6.565 1.00 85.44 196 MET A CA 1
ATOM 1552 C C . MET A 1 196 ? 5.789 2.356 -7.821 1.00 85.44 196 MET A C 1
ATOM 1554 O O . MET A 1 196 ? 5.248 3.464 -7.683 1.00 85.44 196 MET A O 1
ATOM 1558 N N . GLY A 1 197 ? 6.199 1.894 -9.004 1.00 82.56 197 GLY A N 1
ATOM 1559 C CA . GLY A 1 197 ? 6.128 2.622 -10.267 1.00 82.56 197 GLY A CA 1
ATOM 1560 C C . GLY A 1 197 ? 7.110 3.794 -10.350 1.00 82.56 197 GLY A C 1
ATOM 1561 O O . GLY A 1 197 ? 6.823 4.778 -11.041 1.00 82.56 197 GLY A O 1
ATOM 1562 N N . GLN A 1 198 ? 8.221 3.757 -9.598 1.00 81.25 198 GLN A N 1
ATOM 1563 C CA . GLN A 1 198 ? 9.271 4.776 -9.681 1.00 81.25 198 GLN A CA 1
ATOM 1564 C C . GLN A 1 198 ? 10.232 4.483 -10.835 1.00 81.25 198 GLN A C 1
ATOM 1566 O O . GLN A 1 198 ? 10.660 3.352 -11.031 1.00 81.25 198 GLN A O 1
ATOM 1571 N N . SER A 1 199 ? 10.630 5.531 -11.560 1.00 77.56 199 SER A N 1
ATOM 1572 C CA . SER A 1 199 ? 11.673 5.412 -12.580 1.00 77.56 199 SER A CA 1
ATOM 1573 C C . SER A 1 199 ? 13.052 5.270 -11.932 1.00 77.56 199 SER A C 1
ATOM 1575 O O . SER A 1 199 ? 13.422 6.067 -11.068 1.00 77.56 199 SER A O 1
ATOM 1577 N N . LEU A 1 200 ? 13.846 4.311 -12.412 1.00 77.06 200 LEU A N 1
ATOM 1578 C CA . LEU A 1 200 ? 15.253 4.137 -12.027 1.00 77.06 200 LEU A CA 1
ATOM 1579 C C . LEU A 1 200 ? 16.211 5.066 -12.800 1.00 77.06 200 LEU A C 1
ATOM 1581 O O . LEU A 1 200 ? 17.425 5.041 -12.583 1.00 77.06 200 LEU A O 1
ATOM 1585 N N . GLY A 1 201 ? 15.676 5.891 -13.706 1.00 74.75 201 GLY A N 1
ATOM 1586 C CA . GLY A 1 201 ? 16.441 6.723 -14.630 1.00 74.75 201 GLY A CA 1
ATOM 1587 C C . GLY A 1 201 ? 16.900 5.977 -15.890 1.00 74.75 201 GLY A C 1
ATOM 1588 O O . GLY A 1 201 ? 16.935 4.749 -15.948 1.00 74.75 201 GLY A O 1
ATOM 1589 N N . LYS A 1 202 ? 17.293 6.746 -16.916 1.00 68.62 202 LYS A N 1
ATOM 1590 C CA . LYS A 1 202 ? 17.536 6.256 -18.292 1.00 68.62 202 LYS A CA 1
ATOM 1591 C C . LYS A 1 202 ? 18.642 5.200 -18.431 1.00 68.62 202 LYS A C 1
ATOM 1593 O O . LYS A 1 202 ? 18.654 4.437 -19.390 1.00 68.62 202 LYS A O 1
ATOM 1598 N N . LEU A 1 203 ? 19.628 5.203 -17.534 1.00 65.75 203 LEU A N 1
ATOM 1599 C CA . LEU A 1 203 ? 20.757 4.270 -17.601 1.00 65.75 203 LEU A CA 1
ATOM 1600 C C . LEU A 1 203 ? 20.434 2.944 -16.918 1.00 65.75 203 LEU A C 1
ATOM 1602 O O . LEU A 1 203 ? 20.651 1.898 -17.512 1.00 65.75 203 LEU A O 1
ATOM 1606 N N . LYS A 1 204 ? 19.882 2.993 -15.702 1.00 68.94 204 LYS A N 1
ATOM 1607 C CA . LYS A 1 204 ? 19.599 1.796 -14.902 1.00 68.94 204 LYS A CA 1
ATOM 1608 C C . LYS A 1 204 ? 18.420 0.988 -15.451 1.00 68.94 204 LYS A C 1
ATOM 1610 O O . LYS A 1 204 ? 18.494 -0.232 -15.437 1.00 68.94 204 LYS A O 1
ATOM 1615 N N . GLY A 1 205 ? 17.400 1.651 -16.006 1.00 63.69 205 GLY A N 1
ATOM 1616 C CA . GLY A 1 205 ? 16.253 0.967 -16.622 1.00 63.69 205 GLY A CA 1
ATOM 1617 C C . GLY A 1 205 ? 16.604 0.115 -17.849 1.00 63.69 205 GLY A C 1
ATOM 1618 O O . GLY A 1 205 ? 15.879 -0.809 -18.164 1.00 63.69 205 GLY A O 1
ATOM 1619 N N . ARG A 1 206 ? 17.748 0.359 -18.509 1.00 64.62 206 ARG A N 1
ATOM 1620 C CA . ARG A 1 206 ? 18.180 -0.436 -19.676 1.00 64.62 206 ARG A CA 1
ATOM 1621 C C . ARG A 1 206 ? 18.772 -1.802 -19.334 1.00 64.62 206 ARG A C 1
ATOM 1623 O O . ARG A 1 206 ? 18.908 -2.622 -20.231 1.00 64.62 206 ARG A O 1
ATOM 1630 N N . TYR A 1 207 ? 19.181 -2.009 -18.085 1.00 68.38 207 TYR A N 1
ATOM 1631 C CA . TYR A 1 207 ? 19.904 -3.217 -17.668 1.00 68.38 207 TYR A CA 1
ATOM 1632 C C . TYR A 1 207 ? 19.224 -3.955 -16.520 1.00 68.38 207 TYR A C 1
ATOM 1634 O O . TYR A 1 207 ? 19.551 -5.108 -16.259 1.00 68.38 207 TYR A O 1
ATOM 1642 N N . ILE A 1 208 ? 18.330 -3.281 -15.793 1.00 73.38 208 ILE A N 1
ATOM 1643 C CA . ILE A 1 208 ? 17.654 -3.860 -14.641 1.00 73.38 208 ILE A CA 1
ATOM 1644 C C . ILE A 1 208 ? 16.203 -4.102 -15.011 1.00 73.38 208 ILE A C 1
ATOM 1646 O O . ILE A 1 208 ? 15.392 -3.177 -15.017 1.00 73.38 208 ILE A O 1
ATOM 1650 N N . HIS A 1 209 ? 15.910 -5.363 -15.296 1.00 69.12 209 HIS A N 1
ATOM 1651 C CA . HIS A 1 209 ? 14.562 -5.835 -15.546 1.00 69.12 209 HIS A CA 1
ATOM 1652 C C . HIS A 1 209 ? 13.933 -6.325 -14.251 1.00 69.12 209 HIS A C 1
ATOM 1654 O O . HIS A 1 209 ? 14.603 -6.839 -13.351 1.00 69.12 209 HIS A O 1
ATOM 1660 N N . PHE A 1 210 ? 12.629 -6.128 -14.157 1.00 70.50 210 PHE A N 1
ATOM 1661 C CA . PHE A 1 210 ? 11.861 -6.581 -13.022 1.00 70.50 210 PHE A CA 1
ATOM 1662 C C . PHE A 1 210 ? 11.570 -8.082 -13.154 1.00 70.50 210 PHE A C 1
ATOM 1664 O O . PHE A 1 210 ? 11.089 -8.524 -14.193 1.00 70.50 210 PHE A O 1
ATOM 1671 N N . GLY A 1 211 ? 11.891 -8.863 -12.121 1.00 75.12 211 GLY A N 1
ATOM 1672 C CA . GLY A 1 211 ? 11.587 -10.293 -12.071 1.00 75.12 211 GLY A CA 1
ATOM 1673 C C . GLY A 1 211 ? 10.301 -10.554 -11.293 1.00 75.12 211 GLY A C 1
ATOM 1674 O O . GLY A 1 211 ? 10.118 -9.997 -10.212 1.00 75.12 211 GLY A O 1
ATOM 1675 N N . GLU A 1 212 ? 9.447 -11.436 -11.804 1.00 79.38 212 GLU A N 1
ATOM 1676 C CA . GLU A 1 212 ? 8.152 -11.786 -11.201 1.00 79.38 212 GLU A CA 1
ATOM 1677 C C . GLU A 1 212 ? 8.285 -12.272 -9.748 1.00 79.38 212 GLU A C 1
ATOM 1679 O O . GLU A 1 212 ? 7.593 -11.779 -8.859 1.00 79.38 212 GLU A O 1
ATOM 1684 N N . GLY A 1 213 ? 9.279 -13.120 -9.460 1.00 85.94 213 GLY A N 1
ATOM 1685 C CA . GLY A 1 213 ? 9.559 -13.576 -8.092 1.00 85.94 213 GLY A CA 1
ATOM 1686 C C . GLY A 1 213 ? 9.927 -12.444 -7.120 1.00 85.94 213 GLY A C 1
ATOM 1687 O O . GLY A 1 213 ? 9.632 -12.521 -5.927 1.00 85.94 213 GLY A O 1
ATOM 1688 N N . ALA A 1 214 ? 10.516 -11.347 -7.613 1.00 88.62 214 ALA A N 1
ATOM 1689 C CA . ALA A 1 214 ? 10.795 -10.181 -6.778 1.00 88.62 214 ALA A CA 1
ATOM 1690 C C . ALA A 1 214 ? 9.506 -9.432 -6.406 1.00 88.62 214 ALA A C 1
ATOM 1692 O O . ALA A 1 214 ? 9.423 -8.869 -5.311 1.00 88.62 214 ALA A O 1
ATOM 1693 N N . ASP A 1 215 ? 8.496 -9.445 -7.281 1.00 90.94 215 ASP A N 1
ATOM 1694 C CA . ASP A 1 215 ? 7.168 -8.927 -6.969 1.00 90.94 215 ASP A CA 1
ATOM 1695 C C . ASP A 1 215 ? 6.451 -9.786 -5.947 1.00 90.94 215 ASP A C 1
ATOM 1697 O O . ASP A 1 215 ? 5.951 -9.262 -4.959 1.00 90.94 215 ASP A O 1
ATOM 1701 N N . GLN A 1 216 ? 6.442 -11.098 -6.155 1.00 92.00 216 GLN A N 1
ATOM 1702 C CA . GLN A 1 216 ? 5.809 -12.050 -5.252 1.00 92.00 216 GLN A CA 1
ATOM 1703 C C . GLN A 1 216 ? 6.365 -11.895 -3.835 1.00 92.00 216 GLN A C 1
ATOM 1705 O O . GLN A 1 216 ? 5.603 -11.743 -2.878 1.00 92.00 216 GLN A O 1
ATOM 1710 N N . LEU A 1 217 ? 7.693 -11.779 -3.705 1.00 92.19 217 LEU A N 1
ATOM 1711 C CA . LEU A 1 217 ? 8.335 -11.484 -2.427 1.00 92.19 217 LEU A CA 1
ATOM 1712 C C . LEU A 1 217 ? 7.886 -10.135 -1.837 1.00 92.19 217 LEU A C 1
ATOM 1714 O O . LEU A 1 217 ? 7.537 -10.065 -0.657 1.00 92.19 217 LEU A O 1
ATOM 1718 N N . CYS A 1 218 ? 7.857 -9.060 -2.637 1.00 92.56 218 CYS A N 1
ATOM 1719 C CA . CYS A 1 218 ? 7.340 -7.765 -2.177 1.00 92.56 218 CYS A CA 1
ATOM 1720 C C . CYS A 1 218 ? 5.880 -7.866 -1.713 1.00 92.56 218 CYS A C 1
ATOM 1722 O O . CYS A 1 218 ? 5.509 -7.246 -0.719 1.00 92.56 218 CYS A O 1
ATOM 1724 N N . GLY A 1 219 ? 5.052 -8.615 -2.441 1.00 92.94 219 GLY A N 1
ATOM 1725 C CA . GLY A 1 219 ? 3.633 -8.791 -2.172 1.00 92.94 219 GLY A CA 1
ATOM 1726 C C . GLY A 1 219 ? 3.391 -9.527 -0.868 1.00 92.94 219 GLY A C 1
ATOM 1727 O O . GLY A 1 219 ? 2.656 -9.010 -0.029 1.00 92.94 219 GLY A O 1
ATOM 1728 N N . ARG A 1 220 ? 4.051 -10.674 -0.663 1.00 93.06 220 ARG A N 1
ATOM 1729 C CA . ARG A 1 220 ? 3.959 -11.442 0.589 1.00 93.06 220 ARG A CA 1
ATOM 1730 C C . ARG A 1 220 ? 4.407 -10.608 1.782 1.00 93.06 220 ARG A C 1
ATOM 1732 O O . ARG A 1 220 ? 3.715 -10.552 2.793 1.00 93.06 220 ARG A O 1
ATOM 1739 N N . MET A 1 221 ? 5.521 -9.893 1.630 1.00 92.38 221 MET A N 1
ATOM 1740 C CA . MET A 1 221 ? 6.063 -9.048 2.687 1.00 92.38 221 MET A CA 1
ATOM 1741 C C . MET A 1 221 ? 5.129 -7.893 3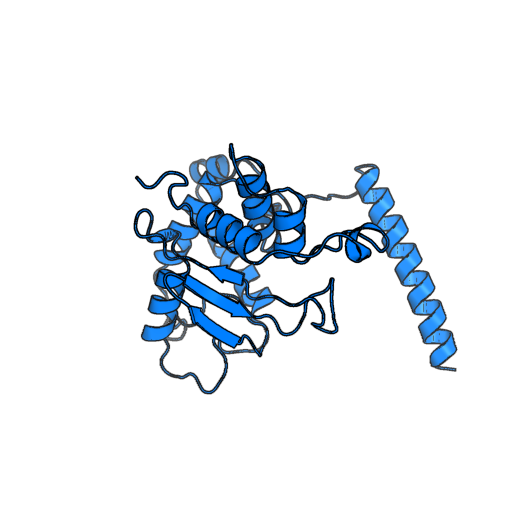.050 1.00 92.38 221 MET A C 1
ATOM 1743 O O . MET A 1 221 ? 4.853 -7.676 4.223 1.00 92.38 221 MET A O 1
ATOM 1747 N N . ILE A 1 222 ? 4.612 -7.156 2.062 1.00 92.44 222 ILE A N 1
ATOM 1748 C CA . ILE A 1 222 ? 3.688 -6.038 2.315 1.00 92.44 222 ILE A CA 1
ATOM 1749 C C . ILE A 1 222 ? 2.340 -6.538 2.851 1.00 92.44 222 ILE A C 1
ATOM 1751 O O . ILE A 1 222 ? 1.699 -5.822 3.616 1.00 92.44 222 ILE A O 1
ATOM 1755 N N . ALA A 1 223 ? 1.923 -7.754 2.492 1.00 92.75 223 ALA A N 1
ATOM 1756 C CA . ALA A 1 223 ? 0.751 -8.396 3.078 1.00 92.75 223 ALA A CA 1
ATOM 1757 C C . ALA A 1 223 ? 0.957 -8.799 4.549 1.00 92.75 223 ALA A C 1
ATOM 1759 O O . ALA A 1 223 ? -0.017 -9.157 5.197 1.00 92.75 223 ALA A O 1
ATOM 1760 N N . GLY A 1 224 ? 2.180 -8.726 5.089 1.00 91.12 224 GLY A N 1
ATOM 1761 C CA . GLY A 1 224 ? 2.483 -9.115 6.468 1.00 91.12 224 GLY A CA 1
ATOM 1762 C C . GLY A 1 224 ? 2.570 -10.628 6.668 1.00 91.12 224 GLY A C 1
ATOM 1763 O O . GLY A 1 224 ? 2.400 -11.106 7.786 1.00 91.12 224 GLY A O 1
ATOM 1764 N N . LEU A 1 225 ? 2.806 -11.391 5.596 1.00 91.62 225 LEU A N 1
ATOM 1765 C CA . LEU A 1 225 ? 2.954 -12.840 5.684 1.00 91.62 225 LEU A CA 1
ATOM 1766 C C . LEU A 1 225 ? 4.324 -13.228 6.259 1.00 91.62 225 LEU A C 1
ATOM 1768 O O . LEU A 1 225 ? 5.321 -12.550 5.984 1.00 91.62 225 LEU A O 1
ATOM 1772 N N . PRO A 1 226 ? 4.401 -14.331 7.026 1.00 86.31 226 PRO A N 1
ATOM 1773 C CA . PRO A 1 226 ? 5.665 -14.826 7.547 1.00 86.31 226 PRO A CA 1
ATOM 1774 C C . PRO A 1 226 ? 6.604 -15.198 6.395 1.00 86.31 226 PRO A C 1
ATOM 1776 O O . PRO A 1 226 ? 6.227 -15.899 5.459 1.00 86.31 226 PRO A O 1
ATOM 1779 N N . PHE A 1 227 ? 7.844 -14.714 6.473 1.00 73.25 227 PHE A N 1
ATOM 1780 C CA . PHE A 1 227 ? 8.876 -14.988 5.469 1.00 73.25 227 PHE A CA 1
ATOM 1781 C C . PHE A 1 227 ? 9.385 -16.437 5.547 1.00 73.25 227 PHE A C 1
ATOM 1783 O O . PHE A 1 227 ? 9.689 -17.040 4.523 1.00 73.25 227 PHE A O 1
ATOM 1790 N N . ASN A 1 228 ? 9.408 -17.005 6.755 1.00 67.12 228 ASN A N 1
ATOM 1791 C CA . ASN A 1 228 ? 9.700 -18.413 6.996 1.00 67.12 228 ASN A CA 1
ATOM 1792 C C . ASN A 1 228 ? 8.379 -19.111 7.325 1.00 67.12 228 ASN A C 1
ATOM 1794 O O . ASN A 1 228 ? 7.922 -19.059 8.466 1.00 67.12 228 ASN A O 1
ATOM 1798 N N . SER A 1 229 ? 7.747 -19.710 6.322 1.00 56.00 229 SER A N 1
ATOM 1799 C CA . SER A 1 229 ? 6.844 -20.832 6.580 1.00 56.00 229 SER A CA 1
ATOM 1800 C C . SER A 1 229 ? 7.695 -22.090 6.447 1.00 56.00 229 SER A C 1
ATOM 1802 O O . SER A 1 229 ? 8.370 -22.253 5.431 1.00 56.00 229 SER A O 1
ATOM 1804 N N . GLU A 1 230 ? 7.767 -22.883 7.517 1.00 40.88 230 GLU A N 1
ATOM 1805 C CA . GLU A 1 230 ? 8.234 -24.274 7.424 1.00 40.88 230 GLU A CA 1
ATOM 1806 C C . GLU A 1 230 ? 7.263 -25.106 6.580 1.00 40.88 230 GLU A C 1
ATOM 1808 O O . GLU A 1 230 ? 6.040 -24.825 6.643 1.00 40.88 230 GLU A O 1
#

Secondary structure (DSSP, 8-state):
-HHHHHHHHHHHHHHHHHHHHHHHHTTSS-S-TTTSPPPHHHHHHHHHHHHH----STT--GGG-S---S--EEEEETTEEEEE-S-BTTBSS-TT---EEEE--SS-GGG-HHHHHHHHHHT----SS-SS-SS-HHHHHHHHHHHHHHT--HHHHHHHTS-GGG-SHHHHHHHHHHHHHTSTTPPPHHHHHHHTT----TTGGGT-PPPHHHHHHHHHHHTT--S---

Organism: NCBI:txid1317065

Radius of gyration: 19.64 Å; Cα contacts (8 Å, |Δi|>4): 267; chains: 1; bounding box: 50×55×54 Å

Mean predicted aligned error: 9.98 Å

pLDDT: mean 80.03, std 14.13, range [31.16, 94.81]